Protein 4P0A (pdb70)

CATH classification: 1.20.58.2190

Sequence (350 aa):
EEEERAFLVAREELASALRRDSGQAFSLEQLRPLLASSLPLAARYLQLDAARLVRCNAHGEPRNYLNTLSTALNILEKYGRNLLSPQRPRYWRGVKFNNPVFRSTVDAVQGGRDVLRLYGYTEEQPDGLSFPEGQEEPDEHQVATVTLEVLLLRTELSLLLQNTHPRQQALEQLDLYGGEEEERAFLVAREELASALRRDSGQAFSLEQLRPLLASSLPLAARYLQLDAARLVRCNAPRNYLNTLSTALNILEKYGRNLLSPQRPRYWRGVKFNNPVFRSTVDAVQGGRDVLRLYGYTEEDGLSFPEGQEEPDEHQVATVTLEVLLLRTELSLLLQNTHPRQQALEDLYG

Secondary structure (DSSP, 8-state):
-HHHHHHHHHHHHHHHHHHH-TT----HHHHHHHHS--S-GGGT-SSS-HHHHHHTT--S-HHHHHHHHHHHHHHHHHHHHHHHSSSPPTTTTEEETT-HHHHHTGGGSTTHHHHHHHHT--EEETTEEE--TT--S--HHHHHHHHHHHHHHHHHHHHHHTT--TTHHHHTT-/----/-HHHHHHHHHHHHHHHHHHHH-TT----HHHHHHHHS--S-HHHH-SSS-HHHHHHTT--TTHHHHHHHHHHHHHHHHHHHH-SSPPTTTTEE-TT-HHHHHTGGGSTTHHHHHHHHT--B---EE--TT--S--HHHHHHHHHHHHHHHHHHHHHHHT--TTHHHH-/----

Foldseek 3Di:
DVLLVVLVVLLQVQLVVCLVPLPDDDDCVSCVSLQQDPDDPCSSQVLDPLCCQCVVQPDPDLLPSLVLSLQLLVVLLVLLSLLSPPDHDVVNFWDFCPDPSCVSRQVVTDCSQVLVVQFQQVDDDPRGTGHDPVDPGTPSSSSSSSSSSSVSSSVQSVCLSVVNRNCNVVVVVD/DPPD/DVVLLVLLVVLLVVQLVVCLVPVVDDDDCVSCVSLQLRPDDPCSSQPQDPLCCQQVVQDAPPSLVLSLQLLVVLLVLLSLLSDPDHDPPNFWDQCPDPSCVSHQVVTDCSVVLVVQQAQVDEPGTGHPPPDDGTDSSSSSSSSVSSVSSSVNSVCLVVVNGNPNVVVD/DPPD

B-factor: mean 87.59, std 21.69, range [46.99, 196.29]

Organism: Homo sapiens (NCBI:txid9606)

Structure (mmCIF, N/CA/C/O backbone):
data_4P0A
#
_entry.id   4P0A
#
_cell.length_a   48.040
_cell.length_b   48.040
_cell.length_c   266.622
_cell.angle_alpha   90.000
_cell.angle_beta   90.000
_cell.angle_gamma   120.000
#
_symmetry.space_group_name_H-M   'P 61'
#
loop_
_entity.id
_entity.type
_entity.pdbx_description
1 polymer 'E3 ubiquitin-protein ligase RNF31'
2 polymer 'Transitional endoplasmic reticulum ATPase'
3 water water
#
loop_
_atom_site.group_PDB
_atom_site.id
_atom_site.type_symbol
_atom_site.label_atom_id
_atom_site.label_alt_id
_atom_site.label_comp_id
_atom_site.label_asym_id
_atom_site.label_entity_id
_atom_site.label_seq_id
_atom_site.pdbx_PDB_ins_code
_atom_site.Cartn_x
_atom_site.Cartn_y
_atom_site.Cartn_z
_atom_site.occupancy
_atom_site.B_iso_or_equiv
_atom_site.auth_seq_id
_atom_site.auth_comp_id
_atom_site.auth_asym_id
_atom_site.auth_atom_id
_atom_site.pdbx_PDB_model_num
ATOM 1 N N . GLU A 1 9 ? 3.806 30.635 1.205 1.00 108.70 4 GLU A N 1
ATOM 2 C CA . GLU A 1 9 ? 3.542 30.319 -0.199 1.00 107.28 4 GLU A CA 1
ATOM 3 C C . GLU A 1 9 ? 4.837 30.264 -1.011 1.00 105.89 4 GLU A C 1
ATOM 4 O O . GLU A 1 9 ? 5.027 29.375 -1.862 1.00 102.70 4 GLU A O 1
ATOM 6 N N . GLU A 1 10 ? 5.736 31.200 -0.720 1.00 105.77 5 GLU A N 1
ATOM 7 C CA . GLU A 1 10 ? 7.030 31.264 -1.382 1.00 105.05 5 GLU A CA 1
ATOM 8 C C . GLU A 1 10 ? 7.951 30.143 -0.879 1.00 101.70 5 GLU A C 1
ATOM 9 O O . GLU A 1 10 ? 8.670 29.509 -1.664 1.00 97.36 5 GLU A O 1
ATOM 15 N N . GLU A 1 11 ? 7.912 29.892 0.429 1.00 101.52 6 GLU A N 1
ATOM 16 C CA . GLU A 1 11 ? 8.678 28.802 1.021 1.00 99.61 6 GLU A CA 1
ATOM 17 C C . GLU A 1 11 ? 8.154 27.459 0.528 1.00 89.60 6 GLU A C 1
ATOM 18 O O . GLU A 1 11 ? 8.919 26.526 0.259 1.00 83.00 6 GLU A O 1
ATOM 24 N N . GLU A 1 12 ? 6.837 27.380 0.407 1.00 89.23 7 GLU A N 1
ATOM 25 C CA . GLU A 1 12 ? 6.177 26.187 -0.105 1.00 87.69 7 GLU A CA 1
ATOM 26 C C . GLU A 1 12 ? 6.615 25.900 -1.538 1.00 78.99 7 GLU A C 1
ATOM 27 O O . GLU A 1 12 ? 6.822 24.752 -1.900 1.00 74.91 7 GLU A O 1
ATOM 33 N N . ARG A 1 13 ? 6.750 26.944 -2.348 1.00 77.39 8 ARG A N 1
ATOM 34 C CA . ARG A 1 13 ? 7.167 26.763 -3.736 1.00 78.50 8 ARG A CA 1
ATOM 35 C C . ARG A 1 13 ? 8.593 26.240 -3.817 1.00 77.14 8 ARG A C 1
ATOM 36 O O . ARG A 1 13 ? 8.860 25.266 -4.543 1.00 77.61 8 ARG A O 1
ATOM 44 N N . ALA A 1 14 ? 9.487 26.860 -3.043 1.00 74.15 9 ALA A N 1
ATOM 45 C CA . ALA A 1 14 ? 10.891 26.454 -2.987 1.00 73.03 9 ALA A CA 1
ATOM 46 C C . ALA A 1 14 ? 11.000 24.994 -2.585 1.00 73.46 9 ALA A C 1
ATOM 47 O O . ALA A 1 14 ? 11.845 24.244 -3.095 1.00 73.24 9 ALA A O 1
ATOM 49 N N . PHE A 1 15 ? 10.130 24.591 -1.666 1.00 70.66 10 PHE A N 1
ATOM 50 C CA . PHE A 1 15 ? 10.092 23.205 -1.244 1.00 67.40 10 PHE A CA 1
ATOM 51 C C . PHE A 1 15 ? 9.693 22.283 -2.399 1.00 62.85 10 PHE A C 1
ATOM 52 O O . PHE A 1 15 ? 10.358 21.261 -2.664 1.00 61.35 10 PHE A O 1
ATOM 60 N N . LEU A 1 16 ? 8.603 22.634 -3.075 1.00 59.73 11 LEU A N 1
ATOM 61 C CA . LEU A 1 16 ? 8.125 21.827 -4.182 1.00 63.05 11 LEU A CA 1
ATOM 62 C C . LEU A 1 16 ? 9.198 21.727 -5.270 1.00 59.60 11 LEU A C 1
ATOM 63 O O . LEU A 1 16 ? 9.399 20.643 -5.847 1.00 58.97 11 LEU A O 1
ATOM 68 N N . VAL A 1 17 ? 9.920 22.825 -5.519 1.00 57.09 12 VAL A N 1
ATOM 69 C CA . VAL A 1 17 ? 10.979 22.789 -6.532 1.00 64.70 12 VAL A CA 1
ATOM 70 C C . VAL A 1 17 ? 12.024 21.751 -6.106 1.00 66.33 12 VAL A C 1
ATOM 71 O O . VAL A 1 17 ? 12.380 20.87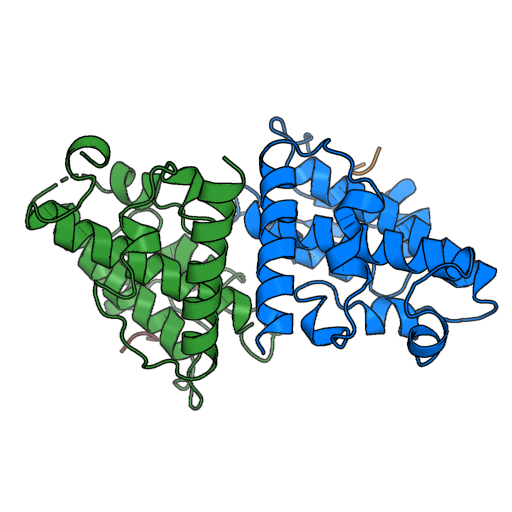3 -6.912 1.00 69.21 12 VAL A O 1
ATOM 75 N N . ALA A 1 18 ? 12.468 21.836 -4.849 1.00 61.13 13 ALA A N 1
ATOM 76 C CA . ALA A 1 18 ? 13.444 20.899 -4.292 1.00 61.88 13 ALA A CA 1
ATOM 77 C C . ALA A 1 18 ? 12.964 19.464 -4.384 1.00 62.23 13 ALA A C 1
ATOM 78 O O . ALA A 1 18 ? 13.711 18.569 -4.784 1.00 66.66 13 ALA A O 1
ATOM 80 N N . ARG A 1 19 ? 11.700 19.253 -4.047 1.00 59.42 14 ARG A N 1
ATOM 81 C CA . ARG A 1 19 ? 11.079 17.945 -4.182 1.00 59.60 14 ARG A CA 1
ATOM 82 C C . ARG A 1 19 ? 11.155 17.414 -5.628 1.00 60.87 14 ARG A C 1
ATOM 83 O O . ARG A 1 19 ? 11.441 16.215 -5.854 1.00 53.12 14 ARG A O 1
ATOM 91 N N . GLU A 1 20 ? 10.855 18.278 -6.602 1.00 64.50 15 GLU A N 1
ATOM 92 C CA . GLU A 1 20 ? 10.884 17.867 -8.016 1.00 66.08 15 GLU A CA 1
ATOM 93 C C . GLU A 1 20 ? 12.292 17.490 -8.494 1.00 62.86 15 GLU A C 1
ATOM 94 O O . GLU A 1 20 ? 12.472 16.520 -9.230 1.00 61.66 15 GLU A O 1
ATOM 100 N N . GLU A 1 21 ? 13.287 18.264 -8.085 1.00 64.55 16 GLU A N 1
ATOM 101 C CA . GLU A 1 21 ? 14.662 17.960 -8.473 1.00 69.25 16 GLU A CA 1
ATOM 102 C C . GLU A 1 21 ? 15.070 16.558 -8.018 1.00 68.82 16 GLU A C 1
ATOM 103 O O . GLU A 1 21 ? 15.723 15.809 -8.776 1.00 64.00 16 GLU A O 1
ATOM 109 N N . LEU A 1 22 ? 14.676 16.204 -6.787 1.00 69.75 17 LEU A N 1
ATOM 110 C CA . LEU A 1 22 ? 15.058 14.916 -6.222 1.00 67.92 17 LEU A CA 1
ATOM 111 C C . LEU A 1 22 ? 14.263 13.777 -6.869 1.00 64.66 17 LEU A C 1
ATOM 112 O O . LEU A 1 22 ? 14.823 12.718 -7.192 1.00 62.99 17 LEU A O 1
ATOM 117 N N . ALA A 1 23 ? 12.976 14.001 -7.097 1.00 63.39 18 ALA A N 1
ATOM 118 C CA . ALA A 1 23 ? 12.172 13.018 -7.813 1.00 65.48 18 ALA A CA 1
ATOM 119 C C . ALA A 1 23 ? 12.713 12.768 -9.249 1.00 69.39 18 ALA A C 1
ATOM 120 O O . ALA A 1 23 ? 12.756 11.618 -9.729 1.00 67.66 18 ALA A O 1
ATOM 122 N N . SER A 1 24 ? 13.145 13.828 -9.928 1.00 68.16 19 SER A N 1
ATOM 123 C CA . SER A 1 24 ? 13.679 13.666 -11.281 1.00 68.93 19 SER A CA 1
ATOM 124 C C . SER A 1 24 ? 14.952 12.865 -11.225 1.00 67.83 19 SER A C 1
ATOM 125 O O . SER A 1 24 ? 15.182 12.004 -12.093 1.00 65.92 19 SER A O 1
ATOM 128 N N . ALA A 1 25 ? 15.785 13.161 -10.223 1.00 66.61 20 ALA A N 1
ATOM 129 C CA . ALA A 1 25 ? 17.036 12.433 -10.036 1.00 66.68 20 ALA A CA 1
ATOM 130 C C . ALA A 1 25 ? 16.770 10.938 -9.836 1.00 68.58 20 ALA A C 1
ATOM 131 O O . ALA A 1 25 ? 17.526 10.113 -10.338 1.00 71.51 20 ALA A O 1
ATOM 133 N N . LEU A 1 26 ? 15.685 10.595 -9.134 1.00 67.97 21 LEU A N 1
ATOM 134 C CA . LEU A 1 26 ? 15.286 9.189 -8.971 1.00 68.32 21 LEU A CA 1
ATOM 135 C C . LEU A 1 26 ? 14.830 8.537 -10.292 1.00 65.27 21 LEU A C 1
ATOM 136 O O . LEU A 1 26 ? 15.035 7.329 -10.485 1.00 62.28 21 LEU A O 1
ATOM 141 N N . ARG A 1 27 ? 14.194 9.312 -11.173 1.00 64.25 22 ARG A N 1
ATOM 142 C CA . ARG A 1 27 ? 13.754 8.787 -12.481 1.00 67.67 22 ARG A CA 1
ATOM 143 C C . ARG A 1 27 ? 14.941 8.464 -13.399 1.00 72.83 22 ARG A C 1
ATOM 144 O O . ARG A 1 27 ? 14.865 7.545 -14.219 1.00 78.75 22 ARG A O 1
ATOM 152 N N . ARG A 1 28 ? 16.018 9.239 -13.290 1.00 72.98 23 ARG A N 1
ATOM 153 C CA . ARG A 1 28 ? 17.223 8.996 -14.098 1.00 81.45 23 ARG A CA 1
ATOM 154 C C . ARG A 1 28 ? 17.995 7.812 -13.558 1.00 78.83 23 ARG A C 1
ATOM 155 O O . ARG A 1 28 ? 18.435 6.945 -14.314 1.00 79.85 23 ARG A O 1
ATOM 163 N N . ASP A 1 29 ? 18.186 7.799 -12.247 1.00 72.52 24 ASP A N 1
ATOM 164 C CA . ASP A 1 29 ? 18.853 6.671 -11.605 1.00 72.85 24 ASP A CA 1
ATOM 165 C C . ASP A 1 29 ? 18.067 6.239 -10.359 1.00 74.76 24 ASP A C 1
ATOM 166 O O . ASP A 1 29 ? 18.061 6.935 -9.339 1.00 72.96 24 ASP A O 1
ATOM 171 N N . SER A 1 30 ? 17.398 5.090 -10.462 1.00 76.06 25 SER A N 1
ATOM 172 C CA . SER A 1 30 ? 16.531 4.585 -9.396 1.00 78.77 25 SER A CA 1
ATOM 173 C C . SER A 1 30 ? 17.355 4.028 -8.250 1.00 75.14 25 SER A C 1
ATOM 174 O O . SER A 1 30 ? 16.812 3.735 -7.179 1.00 76.58 25 SER A O 1
ATOM 177 N N . GLY A 1 31 ? 18.662 3.887 -8.489 1.00 70.89 26 GLY A N 1
ATOM 178 C CA . GLY A 1 31 ? 19.591 3.385 -7.488 1.00 72.19 26 GLY A CA 1
ATOM 179 C C . GLY A 1 31 ? 20.363 4.505 -6.788 1.00 75.17 26 GLY A C 1
ATOM 180 O O . GLY A 1 31 ? 21.172 4.258 -5.893 1.00 82.05 26 GLY A O 1
ATOM 181 N N . GLN A 1 32 ? 20.105 5.739 -7.209 1.00 71.39 27 GLN A N 1
ATOM 182 C CA . GLN A 1 32 ? 20.693 6.936 -6.618 1.00 73.85 27 GLN A CA 1
ATOM 183 C C . GLN A 1 32 ? 20.429 7.047 -5.086 1.00 86.31 27 GLN A C 1
ATOM 184 O O . GLN A 1 32 ? 19.291 6.927 -4.606 1.00 84.67 27 GLN A O 1
ATOM 190 N N . ALA A 1 33 ? 21.479 7.331 -4.328 1.00 86.74 28 ALA A N 1
ATOM 191 C CA . ALA A 1 33 ? 21.359 7.433 -2.880 1.00 85.62 28 ALA A CA 1
ATOM 192 C C . ALA A 1 33 ? 21.466 8.905 -2.525 1.00 87.78 28 ALA A C 1
ATOM 193 O O . ALA A 1 33 ? 22.227 9.643 -3.162 1.00 91.38 28 ALA A O 1
ATOM 195 N N . PHE A 1 34 ? 20.648 9.368 -1.585 1.00 83.83 29 PHE A N 1
ATOM 196 C CA . PHE A 1 34 ? 20.726 10.779 -1.222 1.00 82.10 29 PHE A CA 1
ATOM 197 C C . PHE A 1 34 ? 21.352 10.965 0.145 1.00 78.67 29 PHE A C 1
ATOM 198 O O . PHE A 1 34 ? 20.983 10.293 1.105 1.00 76.63 29 PHE A O 1
ATOM 206 N N . SER A 1 35 ? 22.286 11.906 0.221 1.00 78.72 30 SER A N 1
ATOM 207 C CA . SER A 1 35 ? 22.980 12.199 1.466 1.00 77.44 30 SER A CA 1
ATOM 208 C C . SER A 1 35 ? 22.129 13.128 2.299 1.00 75.46 30 SER A C 1
ATOM 209 O O . SER A 1 35 ? 21.241 13.807 1.753 1.00 73.15 30 SER A O 1
ATOM 212 N N . LEU A 1 36 ? 22.454 13.241 3.591 1.00 68.08 31 LEU A N 1
ATOM 213 C CA . LEU A 1 36 ? 21.671 14.112 4.444 1.00 71.68 31 LEU A CA 1
ATOM 214 C C . LEU A 1 36 ? 21.885 15.531 3.974 1.00 75.22 31 LEU A C 1
ATOM 215 O O . LEU A 1 36 ? 20.945 16.337 3.989 1.00 77.40 31 LEU A O 1
ATOM 220 N N . GLU A 1 37 ? 23.075 15.787 3.434 1.00 78.67 32 GLU A N 1
ATOM 221 C CA . GLU A 1 37 ? 23.394 17.097 2.886 1.00 88.67 32 GLU A CA 1
ATOM 222 C C . GLU A 1 37 ? 22.477 17.413 1.691 1.00 88.37 32 GLU A C 1
ATOM 223 O O . GLU A 1 37 ? 22.040 18.553 1.523 1.00 92.76 32 GLU A O 1
ATOM 229 N N . GLN A 1 38 ? 22.155 16.403 0.889 1.00 83.52 33 GLN A N 1
ATOM 230 C CA . GLN A 1 38 ? 21.230 16.579 -0.229 1.00 85.98 33 GLN A CA 1
ATOM 231 C C . GLN A 1 38 ? 19.794 16.855 0.224 1.00 83.64 33 GLN A C 1
ATOM 232 O O . GLN A 1 38 ? 19.078 17.667 -0.357 1.00 85.79 33 GLN A O 1
ATOM 238 N N . LEU A 1 39 ? 19.374 16.152 1.263 1.00 78.08 34 LEU A N 1
ATOM 239 C CA . LEU A 1 39 ? 18.003 16.224 1.716 1.00 72.47 34 LEU A CA 1
ATOM 240 C C . LEU A 1 39 ? 17.768 17.439 2.640 1.00 73.92 34 LEU A C 1
ATOM 241 O O . LEU A 1 39 ? 16.627 17.713 3.001 1.00 66.05 34 LEU A O 1
ATOM 246 N N . ARG A 1 40 ? 18.837 18.152 3.018 1.00 80.49 35 ARG A N 1
ATOM 247 C CA . ARG A 1 40 ? 18.734 19.270 3.977 1.00 87.64 35 ARG A CA 1
ATOM 248 C C . ARG A 1 40 ? 17.576 20.274 3.753 1.00 92.08 35 ARG A C 1
ATOM 249 O O . ARG A 1 40 ? 16.796 20.522 4.695 1.00 91.95 35 ARG A O 1
ATOM 251 N N . PRO A 1 41 ? 17.424 20.813 2.515 1.00 93.58 36 PRO A N 1
ATOM 252 C CA . PRO A 1 41 ? 16.345 21.790 2.280 1.00 94.37 36 PRO A CA 1
ATOM 253 C C . PRO A 1 41 ? 14.947 21.196 2.449 1.00 90.80 36 PRO A C 1
ATOM 254 O O . PRO A 1 41 ? 14.007 21.913 2.781 1.00 94.07 36 PRO A O 1
ATOM 258 N N . LEU A 1 42 ? 14.813 19.895 2.227 1.00 86.36 37 LEU A N 1
ATOM 259 C CA . LEU A 1 42 ? 13.544 19.228 2.484 1.00 84.00 37 LEU A CA 1
ATOM 260 C C . LEU A 1 42 ? 13.359 18.922 3.994 1.00 85.09 37 LEU A C 1
ATOM 261 O O . LEU A 1 42 ? 12.233 18.797 4.471 1.00 87.91 37 LEU A O 1
ATOM 266 N N . LEU A 1 43 ? 14.457 18.810 4.742 1.00 84.23 38 LEU A N 1
ATOM 267 C CA . LEU A 1 43 ? 14.395 18.491 6.170 1.00 84.76 38 LEU A CA 1
ATOM 268 C C . LEU A 1 43 ? 14.237 19.762 7.012 1.00 88.83 38 LEU A C 1
ATOM 269 O O . LEU A 1 43 ? 13.471 19.776 7.979 1.00 85.78 38 LEU A O 1
ATOM 274 N N . ALA A 1 44 ? 14.913 20.841 6.610 1.00 93.93 39 ALA A N 1
ATOM 275 C CA . ALA A 1 44 ? 14.983 22.040 7.449 1.00 97.13 39 ALA A CA 1
ATOM 276 C C . ALA A 1 44 ? 13.734 22.900 7.381 1.00 97.61 39 ALA A C 1
ATOM 277 O O . ALA A 1 44 ? 13.590 23.857 8.148 1.00 101.19 39 ALA A O 1
ATOM 279 N N . SER A 1 45 ? 12.821 22.553 6.482 1.00 95.00 40 SER A N 1
ATOM 280 C CA . SER A 1 45 ? 11.631 23.367 6.311 1.00 94.47 40 SER A CA 1
ATOM 281 C C . SER A 1 45 ? 10.712 23.337 7.542 1.00 96.96 40 SER A C 1
ATOM 282 O O . SER A 1 45 ? 10.567 22.309 8.217 1.00 95.23 40 SER A O 1
ATOM 285 N N . SER A 1 46 ? 10.064 24.472 7.790 1.00 99.36 41 SER A N 1
ATOM 286 C CA . SER A 1 46 ? 9.133 24.626 8.900 1.00 101.16 41 SER A CA 1
ATOM 287 C C . SER A 1 46 ? 7.692 24.535 8.406 1.00 98.85 41 SER A C 1
ATOM 288 O O . SER A 1 46 ? 6.754 24.851 9.133 1.00 101.98 41 SER A O 1
ATOM 291 N N . LEU A 1 47 ? 7.521 24.143 7.151 1.00 94.39 42 LEU A N 1
ATOM 292 C CA . LEU A 1 47 ? 6.193 23.931 6.594 1.00 89.87 42 LEU A CA 1
ATOM 293 C C . LEU A 1 47 ? 5.501 22.790 7.347 1.00 86.61 42 LEU A C 1
ATOM 294 O O . LEU A 1 47 ? 6.170 21.930 7.907 1.00 85.65 42 LEU A O 1
ATOM 299 N N . PRO A 1 48 ? 4.158 22.795 7.393 1.00 86.91 43 PRO A N 1
ATOM 300 C CA . PRO A 1 48 ? 3.426 21.687 8.025 1.00 85.90 43 PRO A CA 1
ATOM 301 C C . PRO A 1 48 ? 3.573 20.409 7.199 1.00 85.35 43 PRO A C 1
ATOM 302 O O . PRO A 1 48 ? 3.961 20.494 6.034 1.00 85.41 43 PRO A O 1
ATOM 306 N N . LEU A 1 49 ? 3.205 19.264 7.764 1.00 83.92 44 LEU A N 1
ATOM 307 C CA . LEU A 1 49 ? 3.373 17.983 7.082 1.00 84.68 44 LEU A CA 1
ATOM 308 C C . LEU A 1 49 ? 2.518 17.875 5.805 1.00 85.17 44 LEU A C 1
ATOM 309 O O . LEU A 1 49 ? 2.966 17.339 4.780 1.00 82.22 44 LEU A O 1
ATOM 314 N N . ALA A 1 50 ? 1.309 18.430 5.861 1.00 87.43 45 ALA A N 1
ATOM 315 C CA . ALA A 1 50 ? 0.369 18.335 4.750 1.00 89.52 45 ALA A CA 1
ATOM 316 C C . ALA A 1 50 ? 0.903 19.032 3.515 1.00 87.17 45 ALA A C 1
ATOM 317 O O . ALA A 1 50 ? 0.603 18.620 2.385 1.00 89.99 45 ALA A O 1
ATOM 319 N N . ALA A 1 51 ? 1.730 20.055 3.734 1.00 82.85 46 ALA A N 1
ATOM 320 C CA . ALA A 1 51 ? 2.288 20.838 2.634 1.00 78.31 46 ALA A CA 1
ATOM 321 C C . ALA A 1 51 ? 3.629 20.273 2.195 1.00 75.42 46 ALA A C 1
ATOM 322 O O . ALA A 1 51 ? 4.195 20.724 1.202 1.00 74.52 46 ALA A O 1
ATOM 324 N N . ARG A 1 52 ? 4.145 19.296 2.942 1.00 72.41 47 ARG A N 1
ATOM 325 C CA . ARG A 1 52 ? 5.437 18.706 2.589 1.00 71.41 47 ARG A CA 1
ATOM 326 C C . ARG A 1 52 ? 5.290 17.278 2.048 1.00 67.40 47 ARG A C 1
ATOM 327 O O . ARG A 1 52 ? 6.060 16.840 1.190 1.00 67.14 47 ARG A O 1
ATOM 335 N N . TYR A 1 53 ? 4.272 16.569 2.526 1.00 63.77 48 TYR A N 1
ATOM 336 C CA . TYR A 1 53 ? 3.999 15.221 2.042 1.00 66.47 48 TYR A CA 1
ATOM 337 C C . TYR A 1 53 ? 2.685 15.259 1.254 1.00 66.28 48 TYR A C 1
ATOM 338 O O . TYR A 1 53 ? 1.594 15.370 1.847 1.00 66.82 48 TYR A O 1
ATOM 347 N N . LEU A 1 54 ? 2.804 15.243 -0.077 1.00 63.38 49 LEU A N 1
ATOM 348 C CA . LEU A 1 54 ? 1.637 15.405 -0.955 1.00 66.95 49 LEU A CA 1
ATOM 349 C C . LEU A 1 54 ? 0.958 14.081 -1.279 1.00 67.65 49 LEU A C 1
ATOM 350 O O . LEU A 1 54 ? -0.261 14.047 -1.523 1.00 69.95 49 LEU A O 1
ATOM 355 N N . GLN A 1 55 ? 1.736 12.997 -1.272 1.00 65.04 50 GLN A N 1
ATOM 356 C CA . GLN A 1 55 ? 1.162 11.680 -1.556 1.00 65.84 50 GLN A CA 1
ATOM 357 C C . GLN A 1 55 ? 1.081 10.844 -0.277 1.00 63.49 50 GLN A C 1
ATOM 358 O O . GLN A 1 55 ? -0.005 10.346 0.075 1.00 58.29 50 GLN A O 1
ATOM 364 N N . LEU A 1 56 ? 2.218 10.716 0.422 1.00 62.64 51 LEU A N 1
ATOM 365 C CA . LEU A 1 56 ? 2.273 9.979 1.694 1.00 65.84 51 LEU A CA 1
ATOM 366 C C . LEU A 1 56 ? 1.411 10.635 2.764 1.00 65.27 51 LEU A C 1
ATOM 367 O O . LEU A 1 56 ? 1.501 11.839 2.986 1.00 63.68 51 LEU A O 1
ATOM 372 N N . ASP A 1 57 ? 0.607 9.840 3.450 1.00 67.96 52 ASP A N 1
ATOM 373 C CA . ASP A 1 57 ? -0.100 10.326 4.617 1.00 74.27 52 ASP A CA 1
ATOM 374 C C . ASP A 1 57 ? 0.823 10.163 5.849 1.00 75.20 52 ASP A C 1
ATOM 375 O O . ASP A 1 57 ? 0.639 9.276 6.698 1.00 76.93 52 ASP A O 1
ATOM 380 N N . ALA A 1 58 ? 1.802 11.056 5.951 1.00 73.03 53 ALA A N 1
ATOM 381 C CA . ALA A 1 58 ? 2.879 10.904 6.928 1.00 69.61 53 ALA A CA 1
ATOM 382 C C . ALA A 1 58 ? 2.381 10.961 8.375 1.00 67.88 53 ALA A C 1
ATOM 383 O O . ALA A 1 58 ? 2.771 10.135 9.208 1.00 66.21 53 ALA A O 1
ATOM 385 N N . ALA A 1 59 ? 1.523 11.930 8.679 1.00 70.04 54 ALA A N 1
ATOM 386 C CA . ALA A 1 59 ? 1.006 12.087 10.050 1.00 69.47 54 ALA A CA 1
ATOM 387 C C . ALA A 1 59 ? 0.231 10.857 10.500 1.00 74.04 54 ALA A C 1
ATOM 388 O O . ALA A 1 59 ? 0.446 10.354 11.601 1.00 77.48 54 ALA A O 1
ATOM 390 N N . ARG A 1 60 ? -0.657 10.353 9.649 1.00 74.37 55 ARG A N 1
ATOM 391 C CA . ARG A 1 60 ? -1.369 9.134 10.002 1.00 75.02 55 ARG A CA 1
ATOM 392 C C . ARG A 1 60 ? -0.402 7.955 10.116 1.00 73.38 55 ARG A C 1
ATOM 393 O O . ARG A 1 60 ? -0.586 7.087 10.981 1.00 73.38 55 ARG A O 1
ATOM 401 N N . LEU A 1 61 ? 0.626 7.910 9.260 1.00 71.17 56 LEU A N 1
ATOM 402 C CA . LEU A 1 61 ? 1.596 6.814 9.334 1.00 69.58 56 LEU A CA 1
ATOM 403 C C . LEU A 1 61 ? 2.303 6.797 10.687 1.00 71.25 56 LEU A C 1
ATOM 404 O O . LEU A 1 61 ? 2.541 5.725 11.268 1.00 71.68 56 LEU A O 1
ATOM 409 N N . VAL A 1 62 ? 2.659 7.989 11.166 1.00 69.40 57 VAL A N 1
ATOM 410 C CA . VAL A 1 62 ? 3.341 8.131 12.435 1.00 69.46 57 VAL A CA 1
ATOM 411 C C . VAL A 1 62 ? 2.326 7.994 13.570 1.00 68.41 57 VAL A C 1
ATOM 412 O O . VAL A 1 62 ? 2.390 7.048 14.347 1.00 64.62 57 VAL A O 1
ATOM 416 N N . ARG A 1 63 ? 1.343 8.883 13.604 1.00 67.93 58 ARG A N 1
ATOM 417 C CA . ARG A 1 63 ? 0.422 8.926 14.726 1.00 73.30 58 ARG A CA 1
ATOM 418 C C . ARG A 1 63 ? -0.332 7.591 14.930 1.00 75.14 58 ARG A C 1
ATOM 419 O O . ARG A 1 63 ? -0.476 7.143 16.082 1.00 78.08 58 ARG A O 1
ATOM 421 N N . CYS A 1 64 ? -0.741 6.904 13.856 1.00 66.86 59 CYS A N 1
ATOM 422 C CA . CYS A 1 64 ? -1.555 5.688 14.053 1.00 63.57 59 CYS A CA 1
ATOM 423 C C . CYS A 1 64 ? -0.702 4.497 14.415 1.00 66.52 59 CYS A C 1
ATOM 424 O O . CYS A 1 64 ? -1.228 3.412 14.687 1.00 72.29 59 CYS A O 1
ATOM 427 N N . ASN A 1 65 ? 0.616 4.686 14.393 1.00 63.93 60 ASN A N 1
ATOM 428 C CA . ASN A 1 65 ? 1.527 3.611 14.793 1.00 65.93 60 ASN A CA 1
ATOM 429 C C . ASN A 1 65 ? 2.384 3.949 15.992 1.00 66.94 60 ASN A C 1
ATOM 430 O O . ASN A 1 65 ? 3.317 3.217 16.298 1.00 67.07 60 ASN A O 1
ATOM 435 N N . ALA A 1 66 ? 2.052 5.045 16.668 1.00 69.43 61 ALA A N 1
ATOM 436 C CA . ALA A 1 66 ? 2.796 5.462 17.844 1.00 76.50 61 ALA A CA 1
ATOM 437 C C . ALA A 1 66 ? 2.194 4.748 19.036 1.00 80.78 61 ALA A C 1
ATOM 438 O O . ALA A 1 66 ? 1.388 5.320 19.780 1.00 88.20 61 ALA A O 1
ATOM 440 N N . HIS A 1 67 ? 2.538 3.476 19.187 1.00 80.62 62 HIS A N 1
ATOM 441 C CA . HIS A 1 67 ? 2.033 2.681 20.308 1.00 85.80 62 HIS A CA 1
ATOM 442 C C . HIS A 1 67 ? 3.215 2.075 21.075 1.00 84.71 62 HIS A C 1
ATOM 443 O O . HIS A 1 67 ? 3.913 1.193 20.558 1.00 82.80 62 HIS A O 1
ATOM 445 N N . GLY A 1 68 ? 3.442 2.558 22.301 1.00 83.27 63 GLY A N 1
ATOM 446 C CA . GLY A 1 68 ? 4.608 2.162 23.092 1.00 77.94 63 GLY A CA 1
ATOM 447 C C . GLY A 1 68 ? 5.738 3.200 23.096 1.00 75.13 63 GLY A C 1
ATOM 448 O O . GLY A 1 68 ? 5.489 4.409 22.980 1.00 75.57 63 GLY A O 1
ATOM 449 N N . GLU A 1 69 ? 6.984 2.739 23.216 1.00 74.44 64 GLU A N 1
ATOM 450 C CA . GLU A 1 69 ? 8.142 3.648 23.254 1.00 74.90 64 GLU A CA 1
ATOM 451 C C . GLU A 1 69 ? 8.586 4.025 21.846 1.00 73.39 64 GLU A C 1
ATOM 452 O O . GLU A 1 69 ? 8.756 3.144 20.999 1.00 72.64 64 GLU A O 1
ATOM 458 N N . PRO A 1 70 ? 8.791 5.336 21.608 1.00 70.55 65 PRO A N 1
ATOM 459 C CA . PRO A 1 70 ? 9.204 5.853 20.297 1.00 68.98 65 PRO A CA 1
ATOM 460 C C . PRO A 1 70 ? 10.386 5.068 19.772 1.00 72.34 65 PRO A C 1
ATOM 461 O O . PRO A 1 70 ? 10.438 4.725 18.576 1.00 73.42 65 PRO A O 1
ATOM 465 N N . ARG A 1 71 ? 11.338 4.792 20.657 1.00 71.05 66 ARG A N 1
ATOM 466 C CA . ARG A 1 71 ? 12.513 4.024 20.276 1.00 73.54 66 ARG A CA 1
ATOM 467 C C . ARG A 1 71 ? 12.119 2.663 19.696 1.00 76.23 66 ARG A C 1
ATOM 468 O O . ARG A 1 71 ? 12.938 2.006 19.056 1.00 79.87 66 ARG A O 1
ATOM 470 N N . ASN A 1 72 ? 10.863 2.257 19.862 1.00 75.60 67 ASN A N 1
ATOM 471 C CA . ASN A 1 72 ? 10.440 1.017 19.222 1.00 77.54 67 ASN A CA 1
ATOM 472 C C . ASN A 1 72 ? 9.538 1.293 18.035 1.00 75.44 67 ASN A C 1
ATOM 473 O O . ASN A 1 72 ? 9.784 0.790 16.935 1.00 76.81 67 ASN A O 1
ATOM 478 N N . TYR A 1 73 ? 8.550 2.158 18.208 1.00 70.62 68 TYR A N 1
ATOM 479 C CA . TYR A 1 73 ? 7.627 2.327 17.108 1.00 71.56 68 TYR A CA 1
ATOM 480 C C . TYR A 1 73 ? 8.282 3.105 15.954 1.00 68.59 68 TYR A C 1
ATOM 481 O O . TYR A 1 73 ? 7.974 2.842 14.801 1.00 61.97 68 TYR A O 1
ATOM 490 N N . LEU A 1 74 ? 9.206 4.025 16.255 1.00 70.72 69 LEU A N 1
ATOM 491 C CA . LEU A 1 74 ? 9.914 4.740 15.182 1.00 72.52 69 LEU A CA 1
ATOM 492 C C . LEU A 1 74 ? 10.818 3.778 14.421 1.00 75.65 69 LEU A C 1
ATOM 493 O O . LEU A 1 74 ? 11.090 3.969 13.222 1.00 71.64 69 LEU A O 1
ATOM 498 N N . ASN A 1 75 ? 11.273 2.734 15.107 1.00 77.88 70 ASN A N 1
ATOM 499 C CA . ASN A 1 75 ? 12.156 1.788 14.456 1.00 80.56 70 ASN A CA 1
ATOM 500 C C . ASN A 1 75 ? 11.352 0.861 13.551 1.00 77.00 70 ASN A C 1
ATOM 501 O O . ASN A 1 75 ? 11.764 0.558 12.427 1.00 79.11 70 ASN A O 1
ATOM 506 N N . THR A 1 76 ? 10.178 0.469 14.029 1.00 72.18 71 THR A N 1
ATOM 507 C CA . THR A 1 76 ? 9.265 -0.367 13.272 1.00 71.67 71 THR A CA 1
ATOM 508 C C . THR A 1 76 ? 8.818 0.344 12.002 1.00 69.39 71 THR A C 1
ATOM 509 O O . THR A 1 76 ? 8.746 -0.263 10.938 1.00 72.85 71 THR A O 1
ATOM 513 N N . LEU A 1 77 ? 8.509 1.633 12.147 1.00 62.60 72 LEU A N 1
ATOM 514 C CA . LEU A 1 77 ? 8.109 2.500 11.057 1.00 65.55 72 LEU A CA 1
ATOM 515 C C . LEU A 1 77 ? 9.245 2.601 10.045 1.00 64.21 72 LEU A C 1
ATOM 516 O O . LEU A 1 77 ? 9.006 2.538 8.840 1.00 58.99 72 LEU A O 1
ATOM 521 N N . SER A 1 78 ? 10.477 2.753 10.525 1.00 65.33 73 SER A N 1
ATOM 522 C CA . SER A 1 78 ? 11.606 2.880 9.612 1.00 66.60 73 SER A CA 1
ATOM 523 C C . SER A 1 78 ? 11.734 1.636 8.765 1.00 68.77 73 SER A C 1
ATOM 524 O O . SER A 1 78 ? 11.983 1.699 7.550 1.00 68.13 73 SER A O 1
ATOM 527 N N . THR A 1 79 ? 11.524 0.501 9.410 1.00 69.94 74 THR A N 1
ATOM 528 C CA . THR A 1 79 ? 11.670 -0.778 8.743 1.00 69.68 74 THR A CA 1
ATOM 529 C C . THR A 1 79 ? 10.636 -0.948 7.640 1.00 67.87 74 THR A C 1
ATOM 530 O O . THR A 1 79 ? 10.956 -1.419 6.534 1.00 65.57 74 THR A O 1
ATOM 534 N N . ALA A 1 80 ? 9.405 -0.533 7.930 1.00 64.13 75 ALA A N 1
ATOM 535 C CA . ALA A 1 80 ? 8.372 -0.581 6.900 1.00 66.89 75 ALA A CA 1
ATOM 536 C C . ALA A 1 80 ? 8.732 0.385 5.753 1.00 64.59 75 ALA A C 1
ATOM 537 O O . ALA A 1 80 ? 8.570 0.070 4.547 1.00 60.95 75 ALA A O 1
ATOM 539 N N . LEU A 1 81 ? 9.284 1.537 6.130 1.00 64.45 76 LEU A N 1
ATOM 540 C CA . LEU A 1 81 ? 9.589 2.600 5.165 1.00 65.02 76 LEU A CA 1
ATOM 541 C C . LEU A 1 81 ? 10.725 2.200 4.231 1.00 64.21 76 LEU A C 1
ATOM 542 O O . LEU A 1 81 ? 10.687 2.490 3.028 1.00 60.45 76 LEU A O 1
ATOM 547 N N . ASN A 1 82 ? 11.739 1.539 4.784 1.00 66.49 77 ASN A N 1
ATOM 548 C CA . ASN A 1 82 ? 12.864 1.084 3.971 1.00 69.98 77 ASN A CA 1
ATOM 549 C C . ASN A 1 82 ? 12.465 0.074 2.884 1.00 69.69 77 ASN A C 1
ATOM 550 O O . ASN A 1 82 ? 12.982 0.120 1.741 1.00 71.02 77 ASN A O 1
ATOM 555 N N . ILE A 1 83 ? 11.527 -0.810 3.223 1.00 66.11 78 ILE A N 1
ATOM 556 C CA . ILE A 1 83 ? 11.036 -1.796 2.270 1.00 64.40 78 ILE A CA 1
ATOM 557 C C . ILE A 1 83 ? 10.118 -1.104 1.252 1.00 62.48 78 ILE A C 1
ATOM 558 O O . ILE A 1 83 ? 10.254 -1.325 0.063 1.00 66.90 78 ILE A O 1
ATOM 563 N N . LEU A 1 84 ? 9.252 -0.204 1.717 1.00 59.69 79 LEU A N 1
ATOM 564 C CA . LEU A 1 84 ? 8.403 0.579 0.818 1.00 58.89 79 LEU A CA 1
ATOM 565 C C . LEU A 1 84 ? 9.251 1.357 -0.166 1.00 63.90 79 LEU A C 1
ATOM 566 O O . LEU A 1 84 ? 8.874 1.475 -1.354 1.00 63.98 79 LEU A O 1
ATOM 571 N N . GLU A 1 85 ? 10.402 1.861 0.299 1.00 63.43 80 GLU A N 1
ATOM 572 C CA . GLU A 1 85 ? 11.327 2.552 -0.611 1.00 62.42 80 GLU A CA 1
ATOM 573 C C . GLU A 1 85 ? 11.815 1.601 -1.719 1.00 60.87 80 GLU A C 1
ATOM 574 O O . GLU A 1 85 ? 11.848 1.968 -2.905 1.00 56.13 80 GLU A O 1
ATOM 580 N N . LYS A 1 86 ? 12.175 0.380 -1.341 1.00 60.79 81 LYS A N 1
ATOM 581 C CA . LYS A 1 86 ? 12.644 -0.590 -2.331 1.00 64.24 81 LYS A CA 1
ATOM 582 C C . LYS A 1 86 ? 11.548 -0.934 -3.357 1.00 68.79 81 LYS A C 1
ATOM 583 O O . LYS A 1 86 ? 11.845 -1.165 -4.541 1.00 68.59 81 LYS A O 1
ATOM 589 N N . TYR A 1 87 ? 10.289 -0.994 -2.913 1.00 68.09 82 TYR A N 1
ATOM 590 C CA . TYR A 1 87 ? 9.214 -1.266 -3.860 1.00 66.23 82 TYR A CA 1
ATOM 591 C C . TYR A 1 87 ? 9.109 -0.147 -4.915 1.00 61.49 82 TYR A C 1
ATOM 592 O O . TYR A 1 87 ? 8.938 -0.422 -6.109 1.00 57.18 82 TYR A O 1
ATOM 601 N N . GLY A 1 88 ? 9.257 1.098 -4.464 1.00 59.20 83 GLY A N 1
ATOM 602 C CA . GLY A 1 88 ? 9.193 2.249 -5.344 1.00 61.85 83 GLY A CA 1
ATOM 603 C C . GLY A 1 88 ? 10.346 2.262 -6.327 1.00 64.01 83 GLY A C 1
ATOM 604 O O . GLY A 1 88 ? 10.128 2.401 -7.551 1.00 61.84 83 GLY A O 1
ATOM 605 N N . ARG A 1 89 ? 11.568 2.109 -5.807 1.00 64.90 84 ARG A N 1
ATOM 606 C CA . ARG A 1 89 ? 12.755 2.124 -6.667 1.00 69.61 84 ARG A CA 1
ATOM 607 C C . ARG A 1 89 ? 12.720 1.037 -7.738 1.00 71.96 84 ARG A C 1
ATOM 608 O O . ARG A 1 89 ? 13.106 1.288 -8.904 1.00 71.45 84 ARG A O 1
ATOM 616 N N . ASN A 1 90 ? 12.237 -0.151 -7.351 1.00 69.89 85 ASN A N 1
ATOM 617 C CA . ASN A 1 90 ? 12.126 -1.278 -8.287 1.00 68.34 85 ASN A CA 1
ATOM 618 C C . ASN A 1 90 ? 11.217 -0.919 -9.492 1.00 65.69 85 ASN A C 1
ATOM 619 O O . ASN A 1 90 ? 11.483 -1.334 -10.615 1.00 65.80 85 ASN A O 1
ATOM 624 N N . LEU A 1 91 ? 10.180 -0.109 -9.249 1.00 62.43 86 LEU A N 1
ATOM 625 C CA . LEU A 1 91 ? 9.251 0.303 -10.298 1.00 63.61 86 LEU A CA 1
ATOM 626 C C . LEU A 1 91 ? 9.913 1.310 -11.222 1.00 64.55 86 LEU A C 1
ATOM 627 O O . LEU A 1 91 ? 9.444 1.492 -12.362 1.00 65.46 86 LEU A O 1
ATOM 632 N N . LEU A 1 92 ? 11.009 1.932 -10.755 1.00 60.83 87 LEU A N 1
ATOM 633 C CA . LEU A 1 92 ? 11.737 2.914 -11.571 1.00 60.56 87 LEU A CA 1
ATOM 634 C C . LEU A 1 92 ? 12.906 2.282 -12.302 1.00 62.53 87 LEU A C 1
ATOM 635 O O . LEU A 1 92 ? 13.522 2.922 -13.149 1.00 63.79 87 LEU A O 1
ATOM 640 N N . SER A 1 93 ? 13.211 1.033 -11.979 1.00 64.19 88 SER A N 1
ATOM 641 C CA . SER A 1 93 ? 14.356 0.381 -12.589 1.00 72.90 88 SER A CA 1
ATOM 642 C C . SER A 1 93 ? 14.196 0.348 -14.093 1.00 72.34 88 SER A C 1
ATOM 643 O O . SER A 1 93 ? 13.101 0.060 -14.609 1.00 68.95 88 SER A O 1
ATOM 646 N N . PRO A 1 94 ? 15.283 0.663 -14.810 1.00 75.95 89 PRO A N 1
ATOM 647 C CA . PRO A 1 94 ? 15.236 0.616 -16.279 1.00 75.93 89 PRO A CA 1
ATOM 648 C C . PRO A 1 94 ? 14.758 -0.777 -16.720 1.00 76.12 89 PRO A C 1
ATOM 649 O O . PRO A 1 94 ? 13.986 -0.892 -17.659 1.00 77.41 89 PRO A O 1
ATOM 653 N N . GLN A 1 95 ? 15.157 -1.810 -15.987 1.00 77.28 90 GLN A N 1
ATOM 654 C CA . GLN A 1 95 ? 14.561 -3.134 -16.123 1.00 84.04 90 GLN A CA 1
ATOM 655 C C . GLN A 1 95 ? 13.695 -3.425 -14.877 1.00 82.68 90 GLN A C 1
ATOM 656 O O . GLN A 1 95 ? 14.230 -3.570 -13.763 1.00 80.04 90 GLN A O 1
ATOM 662 N N . ARG A 1 96 ? 12.364 -3.409 -15.034 1.00 81.43 91 ARG A N 1
ATOM 663 C CA . ARG A 1 96 ? 11.457 -3.733 -13.908 1.00 78.25 91 ARG A CA 1
ATOM 664 C C . ARG A 1 96 ? 11.556 -5.218 -13.553 1.00 77.47 91 ARG A C 1
ATOM 665 O O . ARG A 1 96 ? 11.792 -6.045 -14.437 1.00 78.61 91 ARG A O 1
ATOM 673 N N . PRO A 1 97 ? 11.364 -5.560 -12.259 1.00 77.46 92 PRO A N 1
ATOM 674 C CA . PRO A 1 97 ? 11.347 -6.969 -11.839 1.00 78.08 92 PRO A CA 1
ATOM 675 C C . PRO A 1 97 ? 10.207 -7.738 -12.523 1.00 77.14 92 PRO A C 1
ATOM 676 O O . PRO A 1 97 ? 9.148 -7.143 -12.789 1.00 74.17 92 PRO A O 1
ATOM 680 N N . ARG A 1 98 ? 10.426 -9.007 -12.858 1.00 81.91 93 ARG A N 1
ATOM 681 C CA . ARG A 1 98 ? 9.309 -9.834 -13.250 1.00 92.34 93 ARG A CA 1
ATOM 682 C C . ARG A 1 98 ? 8.367 -9.818 -12.046 1.00 97.26 93 ARG A C 1
ATOM 683 O O . ARG A 1 98 ? 8.826 -9.747 -10.891 1.00 99.42 93 ARG A O 1
ATOM 691 N N . TYR A 1 99 ? 7.063 -9.854 -12.307 1.00 98.52 94 TYR A N 1
ATOM 692 C CA . TYR A 1 99 ? 6.043 -9.863 -11.248 1.00 95.45 94 TYR A CA 1
ATOM 693 C C . TYR A 1 99 ? 6.011 -8.582 -10.446 1.00 85.12 94 TYR A C 1
ATOM 694 O O . TYR A 1 99 ? 5.667 -8.612 -9.269 1.00 86.72 94 TYR A O 1
ATOM 703 N N . TRP A 1 100 ? 6.326 -7.458 -11.080 1.00 76.49 95 TRP A N 1
ATOM 704 C CA . TRP A 1 100 ? 6.244 -6.166 -10.393 1.00 71.34 95 TRP A CA 1
ATOM 705 C C . TRP A 1 100 ? 4.779 -5.795 -10.258 1.00 68.64 95 TRP A C 1
ATOM 706 O O . TRP A 1 100 ? 4.397 -4.961 -9.425 1.00 65.81 95 TRP A O 1
ATOM 717 N N . ARG A 1 101 ? 3.955 -6.425 -11.092 1.00 70.80 96 ARG A N 1
ATOM 718 C CA . ARG A 1 101 ? 2.548 -6.062 -11.183 1.00 72.06 96 ARG A CA 1
ATOM 719 C C . ARG A 1 101 ? 1.734 -6.382 -9.919 1.00 71.83 96 ARG A C 1
ATOM 720 O O . ARG A 1 101 ? 0.657 -5.802 -9.743 1.00 71.14 96 ARG A O 1
ATOM 728 N N . GLY A 1 102 ? 2.267 -7.228 -9.023 1.00 72.42 97 GLY A N 1
ATOM 729 C CA . GLY A 1 102 ? 1.548 -7.617 -7.809 1.00 72.98 97 GLY A CA 1
ATOM 730 C C . GLY A 1 102 ? 2.395 -7.880 -6.560 1.00 73.63 97 GLY A C 1
ATOM 731 O O . GLY A 1 102 ? 3.526 -8.368 -6.622 1.00 77.83 97 GLY A O 1
ATOM 732 N N . VAL A 1 103 ? 1.831 -7.578 -5.401 1.00 72.62 98 VAL A N 1
ATOM 733 C CA . VAL A 1 103 ? 2.490 -7.887 -4.138 1.00 75.63 98 VAL A CA 1
ATOM 734 C C . VAL A 1 103 ? 1.538 -8.716 -3.292 1.00 76.94 98 VAL A C 1
ATOM 735 O O . VAL A 1 103 ? 0.367 -8.343 -3.108 1.00 73.06 98 VAL A O 1
ATOM 739 N N . LYS A 1 104 ? 2.042 -9.832 -2.772 1.00 81.88 99 LYS A N 1
ATOM 740 C CA . LYS A 1 104 ? 1.244 -10.711 -1.921 1.00 88.07 99 LYS A CA 1
ATOM 741 C C . LYS A 1 104 ? 1.336 -10.280 -0.450 1.00 87.56 99 LYS A C 1
ATOM 742 O O . LYS A 1 104 ? 2.424 -9.960 0.049 1.00 86.27 99 LYS A O 1
ATOM 748 N N . PHE A 1 105 ? 0.189 -10.215 0.224 1.00 88.78 100 PHE A N 1
ATOM 749 C CA . PHE A 1 105 ? 0.164 -9.881 1.650 1.00 86.44 100 PHE A CA 1
ATOM 750 C C . PHE A 1 105 ? 0.981 -10.905 2.461 1.00 87.68 100 PHE A C 1
ATOM 751 O O . PHE A 1 105 ? 1.593 -10.568 3.482 1.00 82.87 100 PHE A O 1
ATOM 759 N N . ASN A 1 106 ? 0.987 -12.152 1.987 1.00 94.98 101 ASN A N 1
ATOM 760 C CA . ASN A 1 106 ? 1.729 -13.232 2.636 1.00 103.26 101 ASN A CA 1
ATOM 761 C C . ASN A 1 106 ? 3.173 -13.411 2.154 1.00 104.20 101 ASN A C 1
ATOM 762 O O . ASN A 1 106 ? 3.746 -14.490 2.304 1.00 108.50 101 ASN A O 1
ATOM 767 N N . ASN A 1 107 ? 3.752 -12.364 1.569 1.00 101.50 102 ASN A N 1
ATOM 768 C CA . ASN A 1 107 ? 5.183 -12.350 1.286 1.00 100.95 102 ASN A CA 1
ATOM 769 C C . ASN A 1 107 ? 5.887 -12.183 2.623 1.00 104.66 102 ASN A C 1
ATOM 770 O O . ASN A 1 107 ? 5.520 -11.309 3.415 1.00 106.43 102 ASN A O 1
ATOM 775 N N . PRO A 1 108 ? 6.881 -13.045 2.893 1.00 106.54 103 PRO A N 1
ATOM 776 C CA . PRO A 1 108 ? 7.592 -13.097 4.181 1.00 104.24 103 PRO A CA 1
ATOM 777 C C . PRO A 1 108 ? 8.152 -11.733 4.550 1.00 96.37 103 PRO A C 1
ATOM 778 O O . PRO A 1 108 ? 7.973 -11.282 5.679 1.00 92.00 103 PRO A O 1
ATOM 782 N N . VAL A 1 109 ? 8.813 -11.089 3.590 1.00 95.12 104 VAL A N 1
ATOM 783 C CA . VAL A 1 109 ? 9.402 -9.777 3.808 1.00 87.87 104 VAL A CA 1
ATOM 784 C C . VAL A 1 109 ? 8.324 -8.700 3.937 1.00 82.87 104 VAL A C 1
ATOM 785 O O . VAL A 1 109 ? 8.459 -7.783 4.774 1.00 78.65 104 VAL A O 1
ATOM 789 N N . PHE A 1 110 ? 7.246 -8.817 3.149 1.00 82.35 105 PHE A N 1
ATOM 790 C CA . PHE A 1 110 ? 6.166 -7.818 3.221 1.00 82.20 105 PHE A CA 1
ATOM 791 C C . PHE A 1 110 ? 5.421 -7.903 4.562 1.00 82.59 105 PHE A C 1
ATOM 792 O O . PHE A 1 110 ? 5.123 -6.871 5.182 1.00 74.89 105 PHE A O 1
ATOM 800 N N . ARG A 1 111 ? 5.134 -9.130 4.997 1.00 88.67 106 ARG A N 1
ATOM 801 C CA . ARG A 1 111 ? 4.380 -9.359 6.213 1.00 95.06 106 ARG A CA 1
ATOM 802 C C . ARG A 1 111 ? 5.141 -8.876 7.440 1.00 93.85 106 ARG A C 1
ATOM 803 O O . ARG A 1 111 ? 4.580 -8.198 8.307 1.00 89.46 106 ARG A O 1
ATOM 811 N N . SER A 1 112 ? 6.434 -9.178 7.482 1.00 93.99 107 SER A N 1
ATOM 812 C CA . SER A 1 112 ? 7.239 -8.851 8.653 1.00 92.45 107 SER A CA 1
ATOM 813 C C . SER A 1 112 ? 7.660 -7.373 8.723 1.00 89.79 107 SER A C 1
ATOM 814 O O . SER A 1 112 ? 8.022 -6.886 9.799 1.00 89.76 107 SER A O 1
ATOM 817 N N . THR A 1 113 ? 7.581 -6.655 7.600 1.00 84.20 108 THR A N 1
ATOM 818 C CA . THR A 1 113 ? 8.041 -5.266 7.566 1.00 81.00 108 THR A CA 1
ATOM 819 C C . THR A 1 113 ? 6.880 -4.330 7.294 1.00 81.44 108 THR A C 1
ATOM 820 O O . THR A 1 113 ? 6.468 -3.570 8.168 1.00 81.00 108 THR A O 1
ATOM 824 N N . VAL A 1 114 ? 6.355 -4.370 6.076 1.00 84.57 109 VAL A N 1
ATOM 825 C CA . VAL A 1 114 ? 5.341 -3.399 5.691 1.00 83.93 109 VAL A CA 1
ATOM 826 C C . VAL A 1 114 ? 4.010 -3.638 6.424 1.00 83.81 109 VAL A C 1
ATOM 827 O O . VAL A 1 114 ? 3.417 -2.701 6.953 1.00 84.95 109 VAL A O 1
ATOM 831 N N . ASP A 1 115 ? 3.571 -4.886 6.506 1.00 85.12 110 ASP A N 1
ATOM 832 C CA . ASP A 1 115 ? 2.306 -5.163 7.164 1.00 87.36 110 ASP A CA 1
ATOM 833 C C . ASP A 1 115 ? 2.373 -5.055 8.692 1.00 85.50 110 ASP A C 1
ATOM 834 O O . ASP A 1 115 ? 1.366 -5.221 9.370 1.00 85.33 110 ASP A O 1
ATOM 839 N N . ALA A 1 116 ? 3.536 -4.696 9.221 1.00 83.38 111 ALA A N 1
ATOM 840 C CA . ALA A 1 116 ? 3.678 -4.511 10.662 1.00 82.80 111 ALA A CA 1
ATOM 841 C C . ALA A 1 116 ? 3.154 -3.139 11.108 1.00 80.39 111 ALA A C 1
ATOM 842 O O . ALA A 1 116 ? 3.000 -2.897 12.299 1.00 83.59 111 ALA A O 1
ATOM 844 N N . VAL A 1 117 ? 2.913 -2.236 10.159 1.00 73.58 112 VAL A N 1
ATOM 845 C CA . VAL A 1 117 ? 2.415 -0.900 10.491 1.00 72.77 112 VAL A CA 1
ATOM 846 C C . VAL A 1 117 ? 1.072 -0.570 9.834 1.00 72.29 112 VAL A C 1
ATOM 847 O O . VAL A 1 117 ? 0.750 -1.051 8.738 1.00 72.15 112 VAL A O 1
ATOM 851 N N . GLN A 1 118 ? 0.325 0.302 10.490 1.00 70.12 113 GLN A N 1
ATOM 852 C CA . GLN A 1 118 ? -0.970 0.741 10.011 1.00 74.02 113 GLN A CA 1
ATOM 853 C C . GLN A 1 118 ? -0.791 1.705 8.835 1.00 72.68 113 GLN A C 1
ATOM 854 O O . GLN A 1 118 ? -0.149 2.761 8.971 1.00 67.96 113 GLN A O 1
ATOM 860 N N . GLY A 1 119 ? -1.336 1.330 7.674 1.00 73.32 114 GLY A N 1
ATOM 861 C CA . GLY A 1 119 ? -1.275 2.169 6.487 1.00 71.32 114 GLY A CA 1
ATOM 862 C C . GLY A 1 119 ? -0.117 1.784 5.578 1.00 70.06 114 GLY A C 1
ATOM 863 O O . GLY A 1 119 ? 0.145 2.469 4.577 1.00 67.74 114 GLY A O 1
ATOM 864 N N . GLY A 1 120 ? 0.567 0.683 5.912 1.00 69.03 115 GLY A N 1
ATOM 865 C CA . GLY A 1 120 ? 1.703 0.226 5.128 1.00 68.05 115 GLY A CA 1
ATOM 866 C C . GLY A 1 120 ? 1.212 -0.083 3.734 1.00 69.26 115 GLY A C 1
ATOM 867 O O . GLY A 1 120 ? 1.813 0.349 2.744 1.00 64.95 115 GLY A O 1
ATOM 868 N N . ARG A 1 121 ? 0.072 -0.771 3.676 1.00 68.96 116 ARG A N 1
ATOM 869 C CA . ARG A 1 121 ? -0.544 -1.169 2.425 1.00 68.58 116 ARG A CA 1
ATOM 870 C C . ARG A 1 121 ? -0.990 -0.008 1.556 1.00 69.36 116 ARG A C 1
ATOM 871 O O . ARG A 1 121 ? -0.903 -0.070 0.333 1.00 67.44 116 ARG A O 1
ATOM 879 N N . ASP A 1 122 ? -1.465 1.050 2.195 1.00 71.49 117 ASP A N 1
ATOM 880 C CA . ASP A 1 122 ? -1.985 2.186 1.470 1.00 73.13 117 ASP A CA 1
ATOM 881 C C . ASP A 1 122 ? -0.862 2.820 0.685 1.00 69.52 117 ASP A C 1
ATOM 882 O O . ASP A 1 122 ? -1.089 3.375 -0.409 1.00 69.61 117 ASP A O 1
ATOM 887 N N . VAL A 1 123 ? 0.361 2.679 1.194 1.00 64.48 118 VAL A N 1
ATOM 888 C CA . VAL A 1 123 ? 1.484 3.227 0.457 1.00 66.40 118 VAL A CA 1
ATOM 889 C C . VAL A 1 123 ? 1.711 2.490 -0.872 1.00 65.44 118 VAL A C 1
ATOM 890 O O . VAL A 1 123 ? 2.035 3.120 -1.865 1.00 66.55 118 VAL A O 1
ATOM 894 N N . LEU A 1 124 ? 1.499 1.178 -0.911 1.00 63.49 119 LEU A N 1
ATOM 895 C CA . LEU A 1 124 ? 1.597 0.453 -2.185 1.00 65.69 119 LEU A CA 1
ATOM 896 C C . LEU A 1 124 ? 0.536 0.943 -3.161 1.00 69.41 119 LEU A C 1
ATOM 897 O O . LEU A 1 124 ? 0.752 0.888 -4.369 1.00 74.78 119 LEU A O 1
ATOM 902 N N . ARG A 1 125 ? -0.606 1.426 -2.656 1.00 66.89 120 ARG A N 1
ATOM 903 C CA . ARG A 1 125 ? -1.656 1.927 -3.560 1.00 68.23 120 ARG A CA 1
ATOM 904 C C . ARG A 1 125 ? -1.204 3.210 -4.254 1.00 68.43 120 ARG A C 1
ATOM 905 O O . ARG A 1 125 ? -1.552 3.461 -5.407 1.00 68.53 120 ARG A O 1
ATOM 913 N N . LEU A 1 126 ? -0.367 3.976 -3.558 1.00 65.91 121 LEU A N 1
ATOM 914 C CA . LEU A 1 126 ? 0.156 5.230 -4.079 1.00 62.67 121 LEU A CA 1
ATOM 915 C C . LEU A 1 126 ? 1.057 4.930 -5.259 1.00 61.57 121 LEU A C 1
ATOM 916 O O . LEU A 1 126 ? 1.195 5.742 -6.176 1.00 64.66 121 LEU A O 1
ATOM 921 N N . TYR A 1 127 ? 1.696 3.769 -5.223 1.00 60.66 122 TYR A N 1
ATOM 922 C CA . TYR A 1 127 ? 2.587 3.335 -6.302 1.00 58.94 122 TYR A CA 1
ATOM 923 C C . TYR A 1 127 ? 1.846 2.894 -7.537 1.00 62.89 122 TYR A C 1
ATOM 924 O O . TYR A 1 127 ? 2.423 2.824 -8.632 1.00 69.98 122 TYR A O 1
ATOM 933 N N . GLY A 1 128 ? 0.596 2.493 -7.347 1.00 61.71 123 GLY A N 1
ATOM 934 C CA . GLY A 1 128 ? -0.226 2.056 -8.460 1.00 63.00 123 GLY A CA 1
ATOM 935 C C . GLY A 1 128 ? -0.859 0.721 -8.142 1.00 65.71 123 GLY A C 1
ATOM 936 O O . GLY A 1 128 ? -1.683 0.216 -8.912 1.00 69.37 123 GLY A O 1
ATOM 937 N N . TYR A 1 129 ? -0.478 0.129 -7.008 1.00 63.64 124 TYR A N 1
ATOM 938 C CA . TYR A 1 129 ? -1.086 -1.148 -6.629 1.00 67.67 124 TYR A CA 1
ATOM 939 C C . TYR A 1 129 ? -2.492 -0.959 -6.080 1.00 70.44 124 TYR A C 1
ATOM 940 O O . TYR A 1 129 ? -2.737 -1.157 -4.879 1.00 77.03 124 TYR A O 1
ATOM 949 N N . THR A 1 130 ? -3.408 -0.579 -6.967 1.00 70.24 125 THR A N 1
ATOM 950 C CA . THR A 1 130 ? -4.769 -0.179 -6.598 1.00 76.19 125 THR A CA 1
ATOM 951 C C . THR A 1 130 ? -5.765 -1.343 -6.536 1.00 85.14 125 THR A C 1
ATOM 952 O O . THR A 1 130 ? -6.733 -1.286 -5.767 1.00 88.45 125 THR A O 1
ATOM 956 N N . GLU A 1 131 ? -5.531 -2.385 -7.335 1.00 90.28 126 GLU A N 1
ATOM 957 C CA . GLU A 1 131 ? -6.413 -3.564 -7.379 1.00 99.33 126 GLU A CA 1
ATOM 958 C C . GLU A 1 131 ? -6.239 -4.493 -6.178 1.00 100.29 126 GLU A C 1
ATOM 959 O O . GLU A 1 131 ? -5.127 -4.908 -5.863 1.00 97.13 126 GLU A O 1
ATOM 965 N N . GLU A 1 132 ? -7.347 -4.836 -5.527 1.00 105.80 127 GLU A N 1
ATOM 966 C CA . GLU A 1 132 ? -7.293 -5.646 -4.313 1.00 111.46 127 GLU A CA 1
ATOM 967 C C . GLU A 1 132 ? -7.819 -7.078 -4.513 1.00 116.91 127 GLU A C 1
ATOM 968 O O . GLU A 1 132 ? -9.005 -7.294 -4.786 1.00 118.77 127 GLU A O 1
ATOM 974 N N . GLN A 1 133 ? -6.919 -8.050 -4.387 1.00 119.12 128 GLN A N 1
ATOM 975 C CA . GLN A 1 133 ? -7.306 -9.450 -4.285 1.00 123.58 128 GLN A CA 1
ATOM 976 C C . GLN A 1 133 ? -7.008 -9.879 -2.861 1.00 124.92 128 GLN A C 1
ATOM 977 O O . GLN A 1 133 ? -6.012 -9.453 -2.275 1.00 123.04 128 GLN A O 1
ATOM 979 N N . PRO A 1 134 ? -7.880 -10.711 -2.283 1.00 127.78 129 PRO A N 1
ATOM 980 C CA . PRO A 1 134 ? -7.700 -11.229 -0.918 1.00 127.74 129 PRO A CA 1
ATOM 981 C C . PRO A 1 134 ? -6.288 -11.800 -0.653 1.00 123.99 129 PRO A C 1
ATOM 982 O O . PRO A 1 134 ? -5.881 -11.921 0.508 1.00 123.21 129 PRO A O 1
ATOM 986 N N . ASP A 1 135 ? -5.559 -12.118 -1.727 1.00 120.44 130 ASP A N 1
ATOM 987 C CA . ASP A 1 135 ? -4.150 -12.519 -1.657 1.00 113.25 130 ASP A CA 1
ATOM 988 C C . ASP A 1 135 ? -3.171 -11.322 -1.584 1.00 103.29 130 ASP A C 1
ATOM 989 O O . ASP A 1 135 ? -2.058 -11.457 -1.066 1.00 103.64 130 ASP A O 1
ATOM 991 N N . GLY A 1 136 ? -3.584 -10.157 -2.083 1.00 93.13 131 GLY A N 1
ATOM 992 C CA . GLY A 1 136 ? -2.695 -9.005 -2.129 1.00 84.71 131 GLY A CA 1
ATOM 993 C C . GLY A 1 136 ? -3.183 -7.846 -2.991 1.00 80.49 131 GLY A C 1
ATOM 994 O O . GLY A 1 136 ? -4.382 -7.653 -3.186 1.00 80.55 131 GLY A O 1
ATOM 995 N N . LEU A 1 137 ? -2.243 -7.062 -3.509 1.00 76.40 132 LEU A N 1
ATOM 996 C CA . LEU A 1 137 ? -2.563 -5.886 -4.316 1.00 76.74 132 LEU A CA 1
ATOM 997 C C . LEU A 1 137 ? -1.875 -5.932 -5.693 1.00 77.61 132 LEU A C 1
ATOM 998 O O . LEU A 1 137 ? -0.736 -6.396 -5.801 1.00 78.05 132 LEU A O 1
ATOM 1003 N N . SER A 1 138 ? -2.563 -5.443 -6.728 1.00 76.04 133 SER A N 1
ATOM 1004 C CA . SER A 1 138 ? -2.090 -5.523 -8.111 1.00 77.01 133 SER A CA 1
ATOM 1005 C C . SER A 1 138 ? -2.309 -4.216 -8.881 1.00 75.82 133 SER A C 1
ATOM 1006 O O . SER A 1 138 ? -3.117 -3.383 -8.481 1.00 75.60 133 SER A O 1
ATOM 1009 N N . PHE A 1 139 ? -1.563 -4.018 -9.965 1.00 72.17 134 PHE A N 1
ATOM 1010 C CA . PHE A 1 139 ? -1.908 -2.962 -10.904 1.00 70.98 134 PHE A CA 1
ATOM 1011 C C . PHE A 1 139 ? -3.170 -3.383 -11.683 1.00 71.63 134 PHE A C 1
ATOM 1012 O O . PHE A 1 139 ? -3.439 -4.577 -11.888 1.00 67.22 134 PHE A O 1
ATOM 1020 N N . PRO A 1 140 ? -3.960 -2.396 -12.122 1.00 75.56 135 PRO A N 1
ATOM 1021 C CA . PRO A 1 140 ? -5.100 -2.700 -13.007 1.00 81.88 135 PRO A CA 1
ATOM 1022 C C . PRO A 1 140 ? -4.586 -3.247 -14.345 1.00 86.46 135 PRO A C 1
ATOM 1023 O O . PRO A 1 140 ? -3.476 -2.866 -14.717 1.00 85.40 135 PRO A O 1
ATOM 1027 N N . GLU A 1 141 ? -5.336 -4.097 -15.051 1.00 91.60 136 GLU A N 1
ATOM 1028 C CA . GLU A 1 141 ? -4.838 -4.622 -16.332 1.00 95.20 136 GLU A CA 1
ATOM 1029 C C . GLU A 1 141 ? -4.666 -3.496 -17.362 1.00 96.33 136 GLU A C 1
ATOM 1030 O O . GLU A 1 141 ? -3.827 -3.578 -18.265 1.00 96.53 136 GLU A O 1
ATOM 1032 N N . GLY A 1 142 ? -5.435 -2.428 -17.186 1.00 99.01 137 GLY A N 1
ATOM 1033 C CA . GLY A 1 142 ? -5.376 -1.287 -18.075 1.00 101.13 137 GLY A CA 1
ATOM 1034 C C . GLY A 1 142 ? -4.101 -0.472 -17.942 1.00 102.24 137 GLY A C 1
ATOM 1035 O O . GLY A 1 142 ? -3.756 0.265 -18.870 1.00 103.91 137 GLY A O 1
ATOM 1036 N N . GLN A 1 143 ? -3.414 -0.571 -16.800 1.00 100.09 138 GLN A N 1
ATOM 1037 C CA . GLN A 1 143 ? -2.102 0.074 -16.652 1.00 95.82 138 GLN A CA 1
ATOM 1038 C C . GLN A 1 143 ? -1.001 -0.892 -17.097 1.00 90.47 138 GLN A C 1
ATOM 1039 O O . GLN A 1 143 ? -0.823 -1.964 -16.512 1.00 87.39 138 GLN A O 1
ATOM 1045 N N . GLU A 1 144 ? -0.286 -0.516 -18.156 1.00 88.13 139 GLU A N 1
ATOM 1046 C CA . GLU A 1 144 ? 0.730 -1.381 -18.745 1.00 84.75 139 GLU A CA 1
ATOM 1047 C C . GLU A 1 144 ? 2.093 -1.101 -18.105 1.00 76.85 139 GLU A C 1
ATOM 1048 O O . GLU A 1 144 ? 2.943 -1.994 -17.985 1.00 72.03 139 GLU A O 1
ATOM 1050 N N . GLU A 1 145 ? 2.323 0.154 -17.736 1.00 72.58 140 GLU A N 1
ATOM 1051 C CA . GLU A 1 145 ? 3.546 0.499 -17.027 1.00 73.85 140 GLU A CA 1
ATOM 1052 C C . GLU A 1 145 ? 3.204 1.456 -15.899 1.00 70.89 140 GLU A C 1
ATOM 1053 O O . GLU A 1 145 ? 2.153 2.123 -15.938 1.00 68.21 140 GLU A O 1
ATOM 1059 N N . PRO A 1 146 ? 4.065 1.494 -14.871 1.00 67.62 141 PRO A N 1
ATOM 1060 C CA . PRO A 1 146 ? 3.835 2.414 -13.749 1.00 66.65 141 PRO A CA 1
ATOM 1061 C C . PRO A 1 146 ? 3.971 3.886 -14.181 1.00 65.95 141 PRO A C 1
ATOM 1062 O O . PRO A 1 146 ? 4.752 4.170 -15.090 1.00 70.65 141 PRO A O 1
ATOM 1066 N N . ASP A 1 147 ? 3.170 4.780 -13.599 1.00 60.80 142 ASP A N 1
ATOM 1067 C CA . ASP A 1 147 ? 3.364 6.210 -13.792 1.00 62.03 142 ASP A CA 1
ATOM 1068 C C . ASP A 1 147 ? 4.638 6.565 -13.053 1.00 62.99 142 ASP A C 1
ATOM 1069 O O . ASP A 1 147 ? 4.630 6.667 -11.819 1.00 68.28 142 ASP A O 1
ATOM 1074 N N . GLU A 1 148 ? 5.712 6.798 -13.804 1.00 61.65 143 GLU A N 1
ATOM 1075 C CA . GLU A 1 148 ? 7.030 7.037 -13.225 1.00 65.68 143 GLU A CA 1
ATOM 1076 C C . GLU A 1 148 ? 7.079 8.294 -12.353 1.00 65.17 143 GLU A C 1
ATOM 1077 O O . GLU A 1 148 ? 7.819 8.334 -11.366 1.00 63.59 143 GLU A O 1
ATOM 1083 N N . HIS A 1 149 ? 6.324 9.329 -12.705 1.00 65.59 144 HIS A N 1
ATOM 1084 C CA . HIS A 1 149 ? 6.390 10.525 -11.884 1.00 65.36 144 HIS A CA 1
ATOM 1085 C C . HIS A 1 149 ? 5.722 10.269 -10.537 1.00 62.92 144 HIS A C 1
ATOM 1086 O O . HIS A 1 149 ? 6.273 10.647 -9.473 1.00 55.19 144 HIS A O 1
ATOM 1093 N N . GLN A 1 150 ? 4.553 9.625 -10.578 1.00 64.64 145 GLN A N 1
ATOM 1094 C CA . GLN A 1 150 ? 3.850 9.312 -9.349 1.00 66.56 145 GLN A CA 1
ATOM 1095 C C . GLN A 1 150 ? 4.745 8.420 -8.509 1.00 64.16 145 GLN A C 1
ATOM 1096 O O . GLN A 1 150 ? 4.965 8.708 -7.328 1.00 58.15 145 GLN A O 1
ATOM 1102 N N . VAL A 1 151 ? 5.339 7.407 -9.127 1.00 56.53 146 VAL A N 1
ATOM 1103 C CA . VAL A 1 151 ? 6.195 6.520 -8.360 1.00 56.07 146 VAL A CA 1
ATOM 1104 C C . VAL A 1 151 ? 7.394 7.214 -7.720 1.00 58.61 146 VAL A C 1
ATOM 1105 O O . VAL A 1 151 ? 7.682 7.016 -6.494 1.00 50.26 146 VAL A O 1
ATOM 1109 N N . ALA A 1 152 ? 8.100 8.028 -8.516 1.00 58.68 147 ALA A N 1
ATOM 1110 C CA . ALA A 1 152 ? 9.310 8.693 -7.997 1.00 59.95 147 ALA A CA 1
ATOM 1111 C C . ALA A 1 152 ? 8.962 9.617 -6.800 1.00 55.64 147 ALA A C 1
ATOM 1112 O O . ALA A 1 152 ? 9.682 9.714 -5.799 1.00 51.31 147 ALA A O 1
ATOM 1114 N N . THR A 1 153 ? 7.821 10.270 -6.903 1.00 56.14 148 THR A N 1
ATOM 1115 C CA . THR A 1 153 ? 7.461 11.260 -5.915 1.00 57.52 148 THR A CA 1
ATOM 1116 C C . THR A 1 153 ? 7.052 10.559 -4.602 1.00 61.48 148 THR A C 1
ATOM 1117 O O . THR A 1 153 ? 7.427 11.022 -3.498 1.00 58.63 148 THR A O 1
ATOM 1121 N N . VAL A 1 154 ? 6.414 9.389 -4.718 1.00 60.01 149 VAL A N 1
ATOM 1122 C CA . VAL A 1 154 ? 6.068 8.603 -3.549 1.00 60.15 149 VAL A CA 1
ATOM 1123 C C . VAL A 1 154 ? 7.325 8.008 -2.904 1.00 57.79 149 VAL A C 1
ATOM 1124 O O . VAL A 1 154 ? 7.489 8.055 -1.683 1.00 57.27 149 VAL A O 1
ATOM 1128 N N . THR A 1 155 ? 8.221 7.474 -3.733 1.00 52.53 150 THR A N 1
ATOM 1129 C CA . THR A 1 155 ? 9.484 6.912 -3.268 1.00 53.16 150 THR A CA 1
ATOM 1130 C C . THR A 1 155 ? 10.310 7.949 -2.515 1.00 56.00 150 THR A C 1
ATOM 1131 O O . THR A 1 155 ? 10.830 7.686 -1.424 1.00 54.62 150 THR A O 1
ATOM 1135 N N . LEU A 1 156 ? 10.380 9.152 -3.073 1.00 53.02 151 LEU A N 1
ATOM 1136 C CA . LEU A 1 156 ? 11.129 10.229 -2.440 1.00 54.54 151 LEU A CA 1
ATOM 1137 C C . LEU A 1 156 ? 10.527 10.563 -1.072 1.00 51.57 151 LEU A C 1
ATOM 1138 O O . LEU A 1 156 ? 11.252 10.656 -0.086 1.00 52.63 151 LEU A O 1
ATOM 1143 N N . GLU A 1 157 ? 9.204 10.733 -1.022 1.00 49.48 152 GLU A N 1
ATOM 1144 C CA . GLU A 1 157 ? 8.491 11.003 0.213 1.00 51.06 152 GLU A CA 1
ATOM 1145 C C . GLU A 1 157 ? 8.664 9.859 1.245 1.00 57.69 152 GLU A C 1
ATOM 1146 O O . GLU A 1 157 ? 8.722 10.091 2.458 1.00 51.25 152 GLU A O 1
ATOM 1152 N N . VAL A 1 158 ? 8.727 8.629 0.752 1.00 59.22 153 VAL A N 1
ATOM 1153 C CA . VAL A 1 158 ? 8.959 7.492 1.620 1.00 56.82 153 VAL A CA 1
ATOM 1154 C C . VAL A 1 158 ? 10.360 7.587 2.183 1.00 61.12 153 VAL A C 1
ATOM 1155 O O . VAL A 1 158 ? 10.549 7.438 3.405 1.00 61.65 153 VAL A O 1
ATOM 1159 N N . LEU A 1 159 ? 11.336 7.890 1.316 1.00 55.94 154 LEU A N 1
ATOM 1160 C CA . LEU A 1 159 ? 12.713 8.021 1.768 1.00 54.45 154 LEU A CA 1
ATOM 1161 C C . LEU A 1 159 ? 12.904 9.205 2.725 1.00 53.76 154 LEU A C 1
ATOM 1162 O O . LEU A 1 159 ? 13.625 9.094 3.719 1.00 54.31 154 LEU A O 1
ATOM 1167 N N . LEU A 1 160 ? 12.205 10.306 2.453 1.00 53.83 155 LEU A N 1
ATOM 1168 C CA . LEU A 1 160 ? 12.274 11.518 3.274 1.00 59.25 155 LEU A CA 1
ATOM 1169 C C . LEU A 1 160 ? 11.721 11.307 4.692 1.00 61.45 155 LEU A C 1
ATOM 1170 O O . LEU A 1 160 ? 12.301 11.748 5.696 1.00 55.25 155 LEU A O 1
ATOM 1175 N N . LEU A 1 161 ? 10.582 10.638 4.755 1.00 61.32 156 LEU A N 1
ATOM 1176 C CA . LEU A 1 161 ? 9.982 10.335 6.026 1.00 60.70 156 LEU A CA 1
ATOM 1177 C C . LEU A 1 161 ? 10.911 9.404 6.800 1.00 61.48 156 LEU A C 1
ATOM 1178 O O . LEU A 1 161 ? 11.072 9.561 8.001 1.00 61.76 156 LEU A O 1
ATOM 1183 N N . ARG A 1 162 ? 11.494 8.411 6.136 1.00 59.97 157 ARG A N 1
ATOM 1184 C CA . ARG A 1 162 ? 12.403 7.529 6.844 1.00 61.81 157 ARG A CA 1
ATOM 1185 C C . ARG A 1 162 ? 13.595 8.313 7.337 1.00 65.71 157 ARG A C 1
ATOM 1186 O O . ARG A 1 162 ? 14.075 8.092 8.447 1.00 69.84 157 ARG A O 1
ATOM 1194 N N . THR A 1 163 ? 14.060 9.258 6.533 1.00 63.97 158 THR A N 1
ATOM 1195 C CA . THR A 1 163 ? 15.192 10.064 6.960 1.00 63.07 158 THR A CA 1
ATOM 1196 C C . THR A 1 163 ? 14.821 10.923 8.179 1.00 64.80 158 THR A C 1
ATOM 1197 O O . THR A 1 163 ? 15.606 11.050 9.140 1.00 69.05 158 THR A O 1
ATOM 1201 N N . GLU A 1 164 ? 13.620 11.497 8.149 1.00 62.99 159 GLU A N 1
ATOM 1202 C CA . GLU A 1 164 ? 13.147 12.301 9.279 1.00 70.21 159 GLU A CA 1
ATOM 1203 C C . GLU A 1 164 ? 13.049 11.508 10.607 1.00 64.27 159 GLU A C 1
ATOM 1204 O O . GLU A 1 164 ? 13.475 11.993 11.665 1.00 66.54 159 GLU A O 1
ATOM 1210 N N . LEU A 1 165 ? 12.523 10.284 10.533 1.00 59.92 160 LEU A N 1
ATOM 1211 C CA . LEU A 1 165 ? 12.350 9.438 11.715 1.00 61.64 160 LEU A CA 1
ATOM 1212 C C . LEU A 1 165 ? 13.710 9.051 12.261 1.00 65.07 160 LEU A C 1
ATOM 1213 O O . LEU A 1 165 ? 13.901 8.966 13.468 1.00 67.36 160 LEU A O 1
ATOM 1218 N N . SER A 1 166 ? 14.656 8.816 11.364 1.00 66.12 161 SER A N 1
ATOM 1219 C CA . SER A 1 166 ? 15.991 8.409 11.774 1.00 69.74 161 SER A CA 1
ATOM 1220 C C . SER A 1 166 ? 16.728 9.483 12.597 1.00 70.13 161 SER A C 1
ATOM 1221 O O . SER A 1 166 ? 17.530 9.162 13.480 1.00 68.65 161 SER A O 1
ATOM 1224 N N . LEU A 1 167 ? 16.466 10.752 12.287 1.00 71.17 162 LEU A N 1
ATOM 1225 C CA . LEU A 1 167 ? 17.069 11.858 13.015 1.00 72.86 162 LEU A CA 1
ATOM 1226 C C . LEU A 1 167 ? 16.352 12.055 14.341 1.00 76.22 162 LEU A C 1
ATOM 1227 O O . LEU A 1 167 ? 16.971 12.480 15.326 1.00 77.26 162 LEU A O 1
ATOM 1232 N N . LEU A 1 168 ? 15.058 11.724 14.368 1.00 75.02 163 LEU A N 1
ATOM 1233 C CA . LEU A 1 168 ? 14.277 11.809 15.605 1.00 76.15 163 LEU A CA 1
ATOM 1234 C C . LEU A 1 168 ? 14.811 10.771 16.566 1.00 77.08 163 LEU A C 1
ATOM 1235 O O . LEU A 1 168 ? 15.024 11.078 17.740 1.00 76.32 163 LEU A O 1
ATOM 1240 N N . LEU A 1 169 ? 15.077 9.567 16.051 1.00 76.40 164 LEU A N 1
ATOM 1241 C CA . LEU A 1 169 ? 15.688 8.515 16.854 1.00 81.04 164 LEU A CA 1
ATOM 1242 C C . LEU A 1 169 ? 17.037 8.952 17.437 1.00 85.57 164 LEU A C 1
ATOM 1243 O O . LEU A 1 169 ? 17.374 8.584 18.558 1.00 89.70 164 LEU A O 1
ATOM 1248 N N . GLN A 1 170 ? 17.790 9.750 16.685 1.00 86.53 165 GLN A N 1
ATOM 1249 C CA . GLN A 1 170 ? 19.107 10.201 17.124 1.00 90.03 165 GLN A CA 1
ATOM 1250 C C . GLN A 1 170 ? 19.044 11.548 17.851 1.00 86.49 165 GLN A C 1
ATOM 1251 O O . GLN A 1 170 ? 20.072 12.080 18.287 1.00 85.00 165 GLN A O 1
ATOM 1257 N N . ASN A 1 171 ? 17.835 12.098 17.943 1.00 83.94 166 ASN A N 1
ATOM 1258 C CA . ASN A 1 171 ? 17.594 13.443 18.470 1.00 86.47 166 ASN A CA 1
ATOM 1259 C C . ASN A 1 171 ? 18.307 14.592 17.742 1.00 86.27 166 ASN A C 1
ATOM 1260 O O . ASN A 1 171 ? 18.600 15.628 18.374 1.00 86.19 166 ASN A O 1
ATOM 1265 N N . THR A 1 172 ? 18.534 14.450 16.427 1.00 78.95 167 THR A N 1
ATOM 1266 C CA . THR A 1 172 ? 19.284 15.474 15.693 1.00 77.05 167 THR A CA 1
ATOM 1267 C C . THR A 1 172 ? 18.465 16.196 14.641 1.00 75.02 167 THR A C 1
ATOM 1268 O O . THR A 1 172 ? 19.005 17.012 13.881 1.00 73.92 167 THR A O 1
ATOM 1272 N N . HIS A 1 173 ? 17.164 15.910 14.606 1.00 73.98 168 HIS A N 1
ATOM 1273 C CA . HIS A 1 173 ? 16.262 16.554 13.654 1.00 75.74 168 HIS A CA 1
ATOM 1274 C C . HIS A 1 173 ? 16.220 18.068 13.926 1.00 79.77 168 HIS A C 1
ATOM 1275 O O . HIS A 1 173 ? 16.128 18.485 15.077 1.00 79.36 168 HIS A O 1
ATOM 1282 N N . PRO A 1 174 ? 16.328 18.895 12.862 1.00 83.06 169 PRO A N 1
ATOM 1283 C CA . PRO A 1 174 ? 16.317 20.360 13.031 1.00 88.33 169 PRO A CA 1
ATOM 1284 C C . PRO A 1 174 ? 15.073 20.867 13.764 1.00 93.09 169 PRO A C 1
ATOM 1285 O O . PRO A 1 174 ? 15.177 21.807 14.561 1.00 97.77 169 PRO A O 1
ATOM 1289 N N . ARG A 1 175 ? 13.926 20.234 13.508 1.00 92.91 170 ARG A N 1
ATOM 1290 C CA . ARG A 1 175 ? 12.659 20.587 14.158 1.00 94.59 170 ARG A CA 1
ATOM 1291 C C . ARG A 1 175 ? 12.184 19.480 15.134 1.00 90.52 170 ARG A C 1
ATOM 1292 O O . ARG A 1 175 ? 10.986 19.182 15.219 1.00 89.61 170 ARG A O 1
ATOM 1300 N N . GLN A 1 176 ? 13.121 18.919 15.898 1.00 88.13 171 GLN A N 1
ATOM 1301 C CA . GLN A 1 176 ? 12.854 17.767 16.777 1.00 89.95 171 GLN A CA 1
ATOM 1302 C C . GLN A 1 176 ? 11.739 17.920 17.831 1.00 97.65 171 GLN A C 1
ATOM 1303 O O . GLN A 1 176 ? 10.909 17.006 17.998 1.00 97.03 171 GLN A O 1
ATOM 1309 N N . GLN A 1 177 ? 11.730 19.052 18.544 1.00 102.80 172 GLN A N 1
ATOM 1310 C CA . GLN A 1 177 ? 10.739 19.288 19.599 1.00 107.19 172 GLN A CA 1
ATOM 1311 C C . GLN A 1 177 ? 9.389 19.607 18.962 1.00 108.91 172 GLN A C 1
ATOM 1312 O O . GLN A 1 177 ? 8.336 19.219 19.468 1.00 110.43 172 GLN A O 1
ATOM 1314 N N . ALA A 1 178 ? 9.434 20.317 17.844 1.00 109.75 173 ALA A N 1
ATOM 1315 C CA . ALA A 1 178 ? 8.229 20.687 17.121 1.00 111.73 173 ALA A CA 1
ATOM 1316 C C . ALA A 1 178 ? 7.555 19.462 16.453 1.00 112.28 173 ALA A C 1
ATOM 1317 O O . ALA A 1 178 ? 6.366 19.504 16.144 1.00 115.44 173 ALA A O 1
ATOM 1319 N N . LEU A 1 179 ? 8.315 18.390 16.219 1.00 109.70 174 LEU A N 1
ATOM 1320 C CA . LEU A 1 179 ? 7.788 17.143 15.630 1.00 107.53 174 LEU A CA 1
ATOM 1321 C C . LEU A 1 179 ? 7.248 16.131 16.676 1.00 94.66 174 LEU A C 1
ATOM 1322 O O . LEU A 1 179 ? 6.435 15.248 16.363 1.00 89.06 174 LEU A O 1
ATOM 1327 N N . GLU A 1 180 ? 7.708 16.258 17.916 1.00 100.55 175 GLU A N 1
ATOM 1328 C CA . GLU A 1 180 ? 7.143 15.480 19.008 1.00 107.96 175 GLU A CA 1
ATOM 1329 C C . GLU A 1 180 ? 5.754 16.017 19.364 1.00 112.98 175 GLU A C 1
ATOM 1330 O O . GLU A 1 180 ? 5.101 15.507 20.275 1.00 114.92 175 GLU A O 1
ATOM 1332 N N . GLN A 1 181 ? 5.320 17.053 18.643 1.00 114.78 176 GLN A N 1
ATOM 1333 C CA . GLN A 1 181 ? 3.946 17.537 18.711 1.00 115.65 176 GLN A CA 1
ATOM 1334 C C . GLN A 1 181 ? 2.983 16.400 18.373 1.00 115.10 176 GLN A C 1
ATOM 1335 O O . GLN A 1 181 ? 2.011 16.174 19.103 1.00 118.15 176 GLN A O 1
ATOM 1337 N N . LEU A 1 182 ? 3.267 15.688 17.278 1.00 111.45 177 LEU A N 1
ATOM 1338 C CA . LEU A 1 182 ? 2.501 14.501 16.884 1.00 108.34 177 LEU A CA 1
ATOM 1339 C C . LEU A 1 182 ? 1.049 14.857 16.546 1.00 110.01 177 LEU A C 1
ATOM 1340 O O . LEU A 1 182 ? 0.108 14.183 16.974 1.00 111.32 177 LEU A O 1
ATOM 1345 N N . ASP B 2 7 ? 13.243 -11.929 -1.198 1.00 112.56 803 ASP B N 1
ATOM 1346 C CA . ASP B 2 7 ? 12.619 -11.320 -2.373 1.00 111.37 803 ASP B CA 1
ATOM 1347 C C . ASP B 2 7 ? 11.259 -10.696 -2.028 1.00 107.97 803 ASP B C 1
ATOM 1348 O O . ASP B 2 7 ? 10.557 -11.175 -1.142 1.00 107.91 803 ASP B O 1
ATOM 1353 N N . LEU B 2 8 ? 10.900 -9.621 -2.730 1.00 105.09 804 LEU B N 1
ATOM 1354 C CA . LEU B 2 8 ? 9.736 -8.801 -2.373 1.00 98.29 804 LEU B CA 1
ATOM 1355 C C . LEU B 2 8 ? 8.415 -9.142 -3.110 1.00 77.61 804 LEU B C 1
ATOM 1356 O O . LEU B 2 8 ? 7.352 -8.627 -2.748 1.00 75.77 804 LEU B O 1
ATOM 1361 N N . TYR B 2 9 ? 8.467 -10.004 -4.121 1.00 80.65 805 TYR B N 1
ATOM 1362 C CA . TYR B 2 9 ? 7.278 -10.246 -4.932 1.00 84.69 805 TYR B CA 1
ATOM 1363 C C . TYR B 2 9 ? 6.745 -11.691 -4.877 1.00 92.72 805 TYR B C 1
ATOM 1364 O O . TYR B 2 9 ? 5.784 -12.030 -5.573 1.00 96.58 805 TYR B O 1
ATOM 1373 N N . GLY B 2 10 ? 7.322 -12.524 -4.017 1.00 95.53 806 GLY B N 1
ATOM 1374 C CA . GLY B 2 10 ? 6.912 -13.918 -3.934 1.00 105.15 806 GLY B CA 1
ATOM 1375 C C . GLY B 2 10 ? 5.466 -14.202 -3.533 1.00 111.68 806 GLY B C 1
ATOM 1376 O O . GLY B 2 10 ? 5.135 -14.444 -2.369 1.00 110.11 806 GLY B O 1
ATOM 1378 N N . GLY C 1 8 ? 21.307 20.702 -17.341 1.00 119.13 3 GLY C N 1
ATOM 1379 C CA . GLY C 1 8 ? 22.035 21.160 -16.170 1.00 121.36 3 GLY C CA 1
ATOM 1380 C C . GLY C 1 8 ? 21.145 21.548 -14.998 1.00 120.03 3 GLY C C 1
ATOM 1381 O O . GLY C 1 8 ? 19.962 21.843 -15.179 1.00 118.46 3 GLY C O 1
ATOM 1382 N N . GLU C 1 9 ? 21.727 21.559 -13.800 1.00 120.15 4 GLU C N 1
ATOM 1383 C CA . GLU C 1 9 ? 21.013 21.920 -12.576 1.00 119.45 4 GLU C CA 1
ATOM 1384 C C . GLU C 1 9 ? 20.431 23.340 -12.581 1.00 120.62 4 GLU C C 1
ATOM 1385 O O . GLU C 1 9 ? 19.349 23.558 -12.030 1.00 119.87 4 GLU C O 1
ATOM 1387 N N . GLU C 1 10 ? 21.149 24.302 -13.167 1.00 120.89 5 GLU C N 1
ATOM 1388 C CA . GLU C 1 10 ? 20.640 25.672 -13.264 1.00 120.44 5 GLU C CA 1
ATOM 1389 C C . GLU C 1 10 ? 19.536 25.787 -14.310 1.00 114.99 5 GLU C C 1
ATOM 1390 O O . GLU C 1 10 ? 18.547 26.494 -14.104 1.00 113.78 5 GLU C O 1
ATOM 1396 N N . GLU C 1 11 ? 19.714 25.114 -15.443 1.00 111.70 6 GLU C N 1
ATOM 1397 C CA . GLU C 1 11 ? 18.684 25.107 -16.467 1.00 106.37 6 GLU C CA 1
ATOM 1398 C C . GLU C 1 11 ? 17.464 24.359 -15.933 1.00 98.83 6 GLU C C 1
ATOM 1399 O O . GLU C 1 11 ? 16.325 24.781 -16.145 1.00 100.34 6 GLU C O 1
ATOM 1401 N N . GLU C 1 12 ? 17.698 23.258 -15.225 1.00 88.78 7 GLU C N 1
ATOM 1402 C CA . GLU C 1 12 ? 16.590 22.507 -14.645 1.00 82.14 7 GLU C CA 1
ATOM 1403 C C . GLU C 1 12 ? 15.869 23.276 -13.534 1.00 79.43 7 GLU C C 1
ATOM 1404 O O . GLU C 1 12 ? 14.641 23.283 -13.493 1.00 76.71 7 GLU C O 1
ATOM 1406 N N . ARG C 1 13 ? 16.620 23.919 -12.637 1.00 80.77 8 ARG C N 1
ATOM 1407 C CA . ARG C 1 13 ? 16.005 24.680 -11.540 1.00 79.91 8 ARG C CA 1
ATOM 1408 C C . ARG C 1 13 ? 15.219 25.898 -12.037 1.00 76.12 8 ARG C C 1
ATOM 1409 O O . ARG C 1 13 ? 14.101 26.128 -11.585 1.00 77.01 8 ARG C O 1
ATOM 1417 N N . ALA C 1 14 ? 15.784 26.665 -12.959 1.00 74.76 9 ALA C N 1
ATOM 1418 C CA . ALA C 1 14 ? 15.065 27.816 -13.513 1.00 77.42 9 ALA C CA 1
ATOM 1419 C C . ALA C 1 14 ? 13.740 27.388 -14.126 1.00 75.53 9 ALA C C 1
ATOM 1420 O O . ALA C 1 14 ? 12.716 28.046 -13.934 1.00 81.27 9 ALA C O 1
ATOM 1422 N N . PHE C 1 15 ? 13.757 26.264 -14.825 1.00 67.94 10 PHE C N 1
ATOM 1423 C CA . PHE C 1 15 ? 12.543 25.709 -15.401 1.00 67.95 10 PHE C CA 1
ATOM 1424 C C . PHE C 1 15 ? 11.568 25.307 -14.300 1.00 67.01 10 PHE C C 1
ATOM 1425 O O . PHE C 1 15 ? 10.391 25.674 -14.321 1.00 68.87 10 PHE C O 1
ATOM 1433 N N . LEU C 1 16 ? 12.054 24.535 -13.340 1.00 63.34 11 LEU C N 1
ATOM 1434 C CA . LEU C 1 16 ? 11.193 24.068 -12.261 1.00 67.62 11 LEU C CA 1
ATOM 1435 C C . LEU C 1 16 ? 10.580 25.214 -11.442 1.00 68.74 11 LEU C C 1
ATOM 1436 O O . LEU C 1 16 ? 9.412 25.123 -11.045 1.00 70.24 11 LEU C O 1
ATOM 1441 N N . VAL C 1 17 ? 11.343 26.288 -11.210 1.00 69.63 12 VAL C N 1
ATOM 1442 C CA . VAL C 1 17 ? 10.847 27.461 -10.454 1.00 74.75 12 VAL C CA 1
ATOM 1443 C C . VAL C 1 17 ? 9.638 28.123 -11.143 1.00 74.50 12 VAL C C 1
ATOM 1444 O O . VAL C 1 17 ? 8.571 28.312 -10.532 1.00 72.35 12 VAL C O 1
ATOM 1448 N N . ALA C 1 18 ? 9.801 28.440 -12.422 1.00 76.99 13 ALA C N 1
ATOM 1449 C CA . ALA C 1 18 ? 8.704 28.998 -13.209 1.00 75.35 13 ALA C CA 1
ATO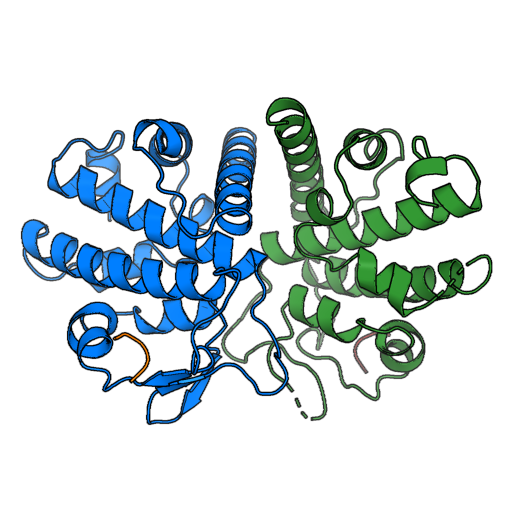M 1450 C C . ALA C 1 18 ? 7.507 28.039 -13.218 1.00 69.47 13 ALA C C 1
ATOM 1451 O O . ALA C 1 18 ? 6.358 28.467 -13.062 1.00 70.05 13 ALA C O 1
ATOM 1453 N N . ARG C 1 19 ? 7.775 26.742 -13.341 1.00 65.69 14 ARG C N 1
ATOM 1454 C CA . ARG C 1 19 ? 6.699 25.764 -13.341 1.00 66.95 14 ARG C CA 1
ATOM 1455 C C . ARG C 1 19 ? 5.890 25.906 -12.045 1.00 66.34 14 ARG C C 1
ATOM 1456 O O . ARG C 1 19 ? 4.653 26.066 -12.089 1.00 62.05 14 ARG C O 1
ATOM 1464 N N . GLU C 1 20 ? 6.581 25.966 -10.906 1.00 67.36 15 GLU C N 1
ATOM 1465 C CA . GLU C 1 20 ? 5.860 26.074 -9.638 1.00 66.37 15 GLU C CA 1
ATOM 1466 C C . GLU C 1 20 ? 5.033 27.338 -9.506 1.00 66.81 15 GLU C C 1
ATOM 1467 O O . GLU C 1 20 ? 3.889 27.285 -9.021 1.00 69.64 15 GLU C O 1
ATOM 1473 N N . GLU C 1 21 ? 5.585 28.455 -9.970 1.00 68.58 16 GLU C N 1
ATOM 1474 C CA . GLU C 1 21 ? 4.859 29.716 -9.905 1.00 75.50 16 GLU C CA 1
ATOM 1475 C C . GLU C 1 21 ? 3.549 29.570 -10.648 1.00 75.02 16 GLU C C 1
ATOM 1476 O O . GLU C 1 21 ? 2.508 30.035 -10.179 1.00 76.68 16 GLU C O 1
ATOM 1482 N N . LEU C 1 22 ? 3.609 28.911 -11.808 1.00 72.30 17 LEU C N 1
ATOM 1483 C CA . LEU C 1 22 ? 2.445 28.828 -12.687 1.00 72.80 17 LEU C CA 1
ATOM 1484 C C . LEU C 1 22 ? 1.426 27.836 -12.146 1.00 69.45 17 LEU C C 1
ATOM 1485 O O . LEU C 1 22 ? 0.215 28.115 -12.168 1.00 67.38 17 LEU C O 1
ATOM 1490 N N . ALA C 1 23 ? 1.920 26.707 -11.632 1.00 68.65 18 ALA C N 1
ATOM 1491 C CA . ALA C 1 23 ? 1.046 25.707 -11.022 1.00 70.44 18 ALA C CA 1
ATOM 1492 C C . ALA C 1 23 ? 0.293 26.289 -9.832 1.00 73.24 18 ALA C C 1
ATOM 1493 O O . ALA C 1 23 ? -0.911 26.075 -9.700 1.00 76.56 18 ALA C O 1
ATOM 1495 N N . SER C 1 24 ? 0.994 27.085 -9.026 1.00 73.58 19 SER C N 1
ATOM 1496 C CA . SER C 1 24 ? 0.422 27.677 -7.823 1.00 80.44 19 SER C CA 1
ATOM 1497 C C . SER C 1 24 ? -0.696 28.620 -8.159 1.00 79.86 19 SER C C 1
ATOM 1498 O O . SER C 1 24 ? -1.757 28.571 -7.533 1.00 80.13 19 SER C O 1
ATOM 1501 N N . ALA C 1 25 ? -0.460 29.470 -9.156 1.00 80.11 20 ALA C N 1
ATOM 1502 C CA . ALA C 1 25 ? -1.470 30.413 -9.611 1.00 81.61 20 ALA C CA 1
ATOM 1503 C C . ALA C 1 25 ? -2.721 29.680 -10.081 1.00 83.42 20 ALA C C 1
ATOM 1504 O O . ALA C 1 25 ? -3.840 30.166 -9.888 1.00 85.77 20 ALA C O 1
ATOM 1506 N N . LEU C 1 26 ? -2.526 28.502 -10.678 1.00 81.42 21 LEU C N 1
ATOM 1507 C CA . LEU C 1 26 ? -3.650 27.678 -11.116 1.00 84.37 21 LEU C CA 1
ATOM 1508 C C . LEU C 1 26 ? -4.415 27.151 -9.907 1.00 86.06 21 LEU C C 1
ATOM 1509 O O . LEU C 1 26 ? -5.646 27.061 -9.932 1.00 89.34 21 LEU C O 1
ATOM 1514 N N . ARG C 1 27 ? -3.680 26.822 -8.847 1.00 84.07 22 ARG C N 1
ATOM 1515 C CA . ARG C 1 27 ? -4.288 26.341 -7.611 1.00 84.23 22 ARG C CA 1
ATOM 1516 C C . ARG C 1 27 ? -5.076 27.432 -6.904 1.00 87.27 22 ARG C C 1
ATOM 1517 O O . ARG C 1 27 ? -6.044 27.113 -6.216 1.00 91.10 22 ARG C O 1
ATOM 1525 N N . ARG C 1 28 ? -4.646 28.693 -7.048 1.00 88.14 23 ARG C N 1
ATOM 1526 C CA . ARG C 1 28 ? -5.381 29.868 -6.530 1.00 94.22 23 ARG C CA 1
ATOM 1527 C C . ARG C 1 28 ? -6.593 30.227 -7.393 1.00 95.33 23 ARG C C 1
ATOM 1528 O O . ARG C 1 28 ? -7.687 30.487 -6.882 1.00 97.56 23 ARG C O 1
ATOM 1536 N N . ASP C 1 29 ? -6.355 30.296 -8.705 1.00 90.88 24 ASP C N 1
ATOM 1537 C CA . ASP C 1 29 ? -7.366 30.638 -9.690 1.00 89.63 24 ASP C CA 1
ATOM 1538 C C . ASP C 1 29 ? -7.313 29.666 -10.879 1.00 91.21 24 ASP C C 1
ATOM 1539 O O . ASP C 1 29 ? -6.418 29.734 -11.744 1.00 85.90 24 ASP C O 1
ATOM 1544 N N . SER C 1 30 ? -8.310 28.789 -10.933 1.00 95.03 25 SER C N 1
ATOM 1545 C CA . SER C 1 30 ? -8.380 27.740 -11.944 1.00 96.85 25 SER C CA 1
ATOM 1546 C C . SER C 1 30 ? -8.758 28.260 -13.327 1.00 93.77 25 SER C C 1
ATOM 1547 O O . SER C 1 30 ? -8.689 27.513 -14.307 1.00 90.61 25 SER C O 1
ATOM 1550 N N . GLY C 1 31 ? -9.176 29.524 -13.406 1.00 94.05 26 GLY C N 1
ATOM 1551 C CA . GLY C 1 31 ? -9.528 30.117 -14.688 1.00 93.24 26 GLY C CA 1
ATOM 1552 C C . GLY C 1 31 ? -8.435 31.003 -15.260 1.00 92.11 26 GLY C C 1
ATOM 1553 O O . GLY C 1 31 ? -8.547 31.499 -16.375 1.00 94.74 26 GLY C O 1
ATOM 1554 N N . GLN C 1 32 ? -7.359 31.158 -14.497 1.00 91.45 27 GLN C N 1
ATOM 1555 C CA . GLN C 1 32 ? -6.188 31.952 -14.866 1.00 93.04 27 GLN C CA 1
ATOM 1556 C C . GLN C 1 32 ? -5.621 31.564 -16.243 1.00 90.68 27 GLN C C 1
ATOM 1557 O O . GLN C 1 32 ? -5.431 30.376 -16.568 1.00 83.62 27 GLN C O 1
ATOM 1563 N N . ALA C 1 33 ? -5.349 32.584 -17.047 1.00 94.45 28 ALA C N 1
ATOM 1564 C CA . ALA C 1 33 ? -4.784 32.399 -18.382 1.00 93.33 28 ALA C CA 1
ATOM 1565 C C . ALA C 1 33 ? -3.371 32.975 -18.375 1.00 91.69 28 ALA C C 1
ATOM 1566 O O . ALA C 1 33 ? -3.124 34.028 -17.766 1.00 95.65 28 ALA C O 1
ATOM 1568 N N . PHE C 1 34 ? -2.442 32.285 -19.028 1.00 85.52 29 PHE C N 1
ATOM 1569 C CA . PHE C 1 34 ? -1.058 32.738 -19.032 1.00 85.28 29 PHE C CA 1
ATOM 1570 C C . PHE C 1 34 ? -0.653 33.344 -20.396 1.00 88.92 29 PHE C C 1
ATOM 1571 O O . PHE C 1 34 ? -1.045 32.837 -21.462 1.00 87.04 29 PHE C O 1
ATOM 1579 N N . SER C 1 35 ? 0.119 34.436 -20.338 1.00 91.16 30 SER C N 1
ATOM 1580 C CA . SER C 1 35 ? 0.662 35.110 -21.517 1.00 90.22 30 SER C CA 1
ATOM 1581 C C . SER C 1 35 ? 1.916 34.365 -22.020 1.00 89.63 30 SER C C 1
ATOM 1582 O O . SER C 1 35 ? 2.442 33.470 -21.321 1.00 86.67 30 SER C O 1
ATOM 1585 N N . LEU C 1 36 ? 2.388 34.708 -23.224 1.00 86.57 31 LEU C N 1
ATOM 1586 C CA . LEU C 1 36 ? 3.579 34.048 -23.768 1.00 81.54 31 LEU C CA 1
ATOM 1587 C C . LEU C 1 36 ? 4.864 34.468 -23.015 1.00 85.21 31 LEU C C 1
ATOM 1588 O O . LEU C 1 36 ? 5.814 33.675 -22.916 1.00 83.11 31 LEU C O 1
ATOM 1593 N N . GLU C 1 37 ? 4.873 35.692 -22.471 1.00 91.72 32 GLU C N 1
ATOM 1594 C CA . GLU C 1 37 ? 5.986 36.189 -21.644 1.00 95.59 32 GLU C CA 1
ATOM 1595 C C . GLU C 1 37 ? 6.044 35.446 -20.312 1.00 94.73 32 GLU C C 1
ATOM 1596 O O . GLU C 1 37 ? 7.121 35.245 -19.745 1.00 98.41 32 GLU C O 1
ATOM 1598 N N . GLN C 1 38 ? 4.882 35.073 -19.789 1.00 90.35 33 GLN C N 1
ATOM 1599 C CA . GLN C 1 38 ? 4.843 34.240 -18.597 1.00 88.80 33 GLN C CA 1
ATOM 1600 C C . GLN C 1 38 ? 5.377 32.832 -18.902 1.00 87.59 33 GLN C C 1
ATOM 1601 O O . GLN C 1 38 ? 6.138 32.269 -18.124 1.00 88.62 33 GLN C O 1
ATOM 1607 N N . LEU C 1 39 ? 5.010 32.275 -20.052 1.00 85.40 34 LEU C N 1
ATOM 1608 C CA . LEU C 1 39 ? 5.384 30.898 -20.374 1.00 79.40 34 LEU C CA 1
ATOM 1609 C C . LEU C 1 39 ? 6.799 30.756 -20.962 1.00 80.78 34 LEU C C 1
ATOM 1610 O O . LEU C 1 39 ? 7.324 29.641 -21.032 1.00 75.71 34 LEU C O 1
ATOM 1615 N N . ARG C 1 40 ? 7.412 31.880 -21.353 1.00 87.26 35 ARG C N 1
ATOM 1616 C CA . ARG C 1 40 ? 8.728 31.895 -22.020 1.00 90.94 35 ARG C CA 1
ATOM 1617 C C . ARG C 1 40 ? 9.811 31.009 -21.385 1.00 90.65 35 ARG C C 1
ATOM 1618 O O . ARG C 1 40 ? 10.500 30.283 -22.094 1.00 89.51 35 ARG C O 1
ATOM 1620 N N . PRO C 1 41 ? 9.968 31.059 -20.047 1.00 95.39 36 PRO C N 1
ATOM 1621 C CA . PRO C 1 41 ? 10.996 30.208 -19.428 1.00 94.64 36 PRO C CA 1
ATOM 1622 C C . PRO C 1 41 ? 10.766 28.711 -19.615 1.00 90.80 36 PRO C C 1
ATOM 1623 O O . PRO C 1 41 ? 11.729 27.932 -19.582 1.00 90.25 36 PRO C O 1
ATOM 1627 N N . LEU C 1 42 ? 9.507 28.321 -19.793 1.00 87.59 37 LEU C N 1
ATOM 1628 C CA . LEU C 1 42 ? 9.171 26.930 -20.050 1.00 81.93 37 LEU C CA 1
ATOM 1629 C C . LEU C 1 42 ? 9.330 26.568 -21.529 1.00 82.32 37 LEU C C 1
ATOM 1630 O O . LEU C 1 42 ? 9.559 25.402 -21.846 1.00 82.37 37 LEU C O 1
ATOM 1635 N N . LEU C 1 43 ? 9.193 27.567 -22.409 1.00 82.23 38 LEU C N 1
ATOM 1636 C CA . LEU C 1 43 ? 9.229 27.397 -23.874 1.00 83.73 38 LEU C CA 1
ATOM 1637 C C . LEU C 1 43 ? 10.632 27.510 -24.469 1.00 83.15 38 LEU C C 1
ATOM 1638 O O . LEU C 1 43 ? 10.987 26.781 -25.404 1.00 78.45 38 LEU C O 1
ATOM 1643 N N . ALA C 1 44 ? 11.387 28.476 -23.945 1.00 88.26 39 ALA C N 1
ATOM 1644 C CA . ALA C 1 44 ? 12.708 28.845 -24.451 1.00 95.72 39 ALA C CA 1
ATOM 1645 C C . ALA C 1 44 ? 13.791 27.953 -23.876 1.00 100.92 39 ALA C C 1
ATOM 1646 O O . ALA C 1 44 ? 14.966 28.078 -24.239 1.00 106.13 39 ALA C O 1
ATOM 1648 N N . SER C 1 45 ? 13.391 27.063 -22.974 1.00 99.46 40 SER C N 1
ATOM 1649 C CA . SER C 1 45 ? 14.328 26.180 -22.307 1.00 100.99 40 SER C CA 1
ATOM 1650 C C . SER C 1 45 ? 15.007 25.267 -23.325 1.00 105.18 40 SER C C 1
ATOM 1651 O O . SER C 1 45 ? 14.441 24.990 -24.392 1.00 105.08 40 SER C O 1
ATOM 1654 N N . SER C 1 46 ? 16.226 24.824 -23.009 1.00 108.12 41 SER C N 1
ATOM 1655 C CA . SER C 1 46 ? 16.962 23.930 -23.903 1.00 108.37 41 SER C CA 1
ATOM 1656 C C . SER C 1 46 ? 16.871 22.482 -23.439 1.00 103.76 41 SER C C 1
ATOM 1657 O O . SER C 1 46 ? 17.521 21.601 -24.010 1.00 104.63 41 SER C O 1
ATOM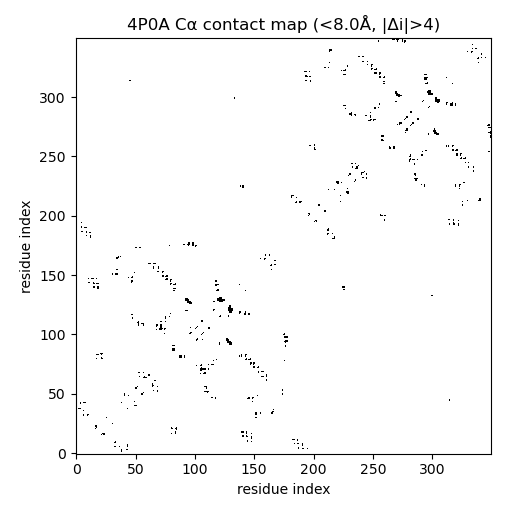 1660 N N . LEU C 1 47 ? 16.068 22.245 -22.403 1.00 99.35 42 LEU C N 1
ATOM 1661 C CA . LEU C 1 47 ? 15.771 20.888 -21.950 1.00 95.19 42 LEU C CA 1
ATOM 1662 C C . LEU C 1 47 ? 15.003 20.132 -23.052 1.00 92.51 42 LEU C C 1
ATOM 1663 O O . LEU C 1 47 ? 14.266 20.746 -23.833 1.00 89.16 42 LEU C O 1
ATOM 1668 N N . PRO C 1 48 ? 15.189 18.797 -23.134 1.00 92.88 43 PRO C N 1
ATOM 1669 C CA . PRO C 1 48 ? 14.421 17.936 -24.055 1.00 93.63 43 PRO C CA 1
ATOM 1670 C C . PRO C 1 48 ? 12.960 17.787 -23.607 1.00 94.52 43 PRO C C 1
ATOM 1671 O O . PRO C 1 48 ? 12.657 18.143 -22.463 1.00 94.71 43 PRO C O 1
ATOM 1675 N N . LEU C 1 49 ? 12.088 17.235 -24.455 1.00 94.38 44 LEU C N 1
ATOM 1676 C CA . LEU C 1 49 ? 10.680 17.055 -24.084 1.00 91.93 44 LEU C CA 1
ATOM 1677 C C . LEU C 1 49 ? 10.555 16.137 -22.889 1.00 91.18 44 LEU C C 1
ATOM 1678 O O . LEU C 1 49 ? 9.719 16.356 -22.012 1.00 91.81 44 LEU C O 1
ATOM 1683 N N . ALA C 1 50 ? 11.390 15.108 -22.840 1.00 90.51 45 ALA C N 1
ATOM 1684 C CA . ALA C 1 50 ? 11.321 14.178 -21.725 1.00 88.38 45 ALA C CA 1
ATOM 1685 C C . ALA C 1 50 ? 11.666 14.888 -20.411 1.00 85.59 45 ALA C C 1
ATOM 1686 O O . ALA C 1 50 ? 11.218 14.492 -19.327 1.00 87.66 45 ALA C O 1
ATOM 1688 N N . ALA C 1 51 ? 12.457 15.946 -20.505 1.00 81.42 46 ALA C N 1
ATOM 1689 C CA . ALA C 1 51 ? 12.868 16.662 -19.312 1.00 78.90 46 ALA C CA 1
ATOM 1690 C C . ALA C 1 51 ? 11.963 17.865 -19.037 1.00 78.90 46 ALA C C 1
ATOM 1691 O O . ALA C 1 51 ? 12.025 18.457 -17.946 1.00 77.98 46 ALA C O 1
ATOM 1693 N N . ARG C 1 52 ? 11.101 18.198 -20.007 1.00 75.02 47 ARG C N 1
ATOM 1694 C CA . ARG C 1 52 ? 10.221 19.367 -19.884 1.00 72.08 47 ARG C CA 1
ATOM 1695 C C . ARG C 1 52 ? 8.771 19.002 -19.560 1.00 68.59 47 ARG C C 1
ATOM 1696 O O . ARG C 1 52 ? 8.045 19.796 -18.968 1.00 68.74 47 ARG C O 1
ATOM 1704 N N . TYR C 1 53 ? 8.369 17.791 -19.926 1.00 66.36 48 TYR C N 1
ATOM 1705 C CA . TYR C 1 53 ? 7.057 17.270 -19.555 1.00 66.89 48 TYR C CA 1
ATOM 1706 C C . TYR C 1 53 ? 7.226 16.144 -18.525 1.00 66.60 48 TYR C C 1
ATOM 1707 O O . TYR C 1 53 ? 7.659 15.038 -18.866 1.00 66.33 48 TYR C O 1
ATOM 1716 N N . LEU C 1 54 ? 6.922 16.443 -17.257 1.00 64.18 49 LEU C N 1
ATOM 1717 C CA . LEU C 1 54 ? 7.217 15.484 -16.195 1.00 67.04 49 LEU C CA 1
ATOM 1718 C C . LEU C 1 54 ? 6.159 14.391 -16.070 1.00 68.95 49 LEU C C 1
ATOM 1719 O O . LEU C 1 54 ? 6.470 13.267 -15.672 1.00 71.65 49 LEU C O 1
ATOM 1724 N N . GLN C 1 55 ? 4.915 14.726 -16.398 1.00 70.42 50 GLN C N 1
ATOM 1725 C CA . GLN C 1 55 ? 3.804 13.785 -16.295 1.00 70.40 50 GLN C CA 1
ATOM 1726 C C . GLN C 1 55 ? 3.159 13.435 -17.636 1.00 67.57 50 GLN C C 1
ATOM 1727 O O . GLN C 1 55 ? 2.911 12.261 -17.922 1.00 67.13 50 GLN C O 1
ATOM 1733 N N . LEU C 1 56 ? 2.853 14.457 -18.433 1.00 68.01 51 LEU C N 1
ATOM 1734 C CA . LEU C 1 56 ? 2.324 14.241 -19.784 1.00 72.94 51 LEU C CA 1
ATOM 1735 C C . LEU C 1 56 ? 3.340 13.493 -20.647 1.00 74.83 51 LEU C C 1
ATOM 1736 O O . LEU C 1 56 ? 4.530 13.845 -20.649 1.00 75.93 51 LEU C O 1
ATOM 1741 N N . ASP C 1 57 ? 2.883 12.475 -21.380 1.00 74.95 52 ASP C N 1
ATOM 1742 C CA . ASP C 1 57 ? 3.731 11.853 -22.401 1.00 76.52 52 ASP C CA 1
ATOM 1743 C C . ASP C 1 57 ? 3.637 12.710 -23.650 1.00 75.37 52 ASP C C 1
ATOM 1744 O O . ASP C 1 57 ? 2.906 12.380 -24.597 1.00 76.02 52 ASP C O 1
ATOM 1749 N N . ALA C 1 58 ? 4.356 13.823 -23.653 1.00 73.57 53 ALA C N 1
ATOM 1750 C CA . ALA C 1 58 ? 4.210 14.781 -24.745 1.00 74.07 53 ALA C CA 1
ATOM 1751 C C . ALA C 1 58 ? 4.663 14.204 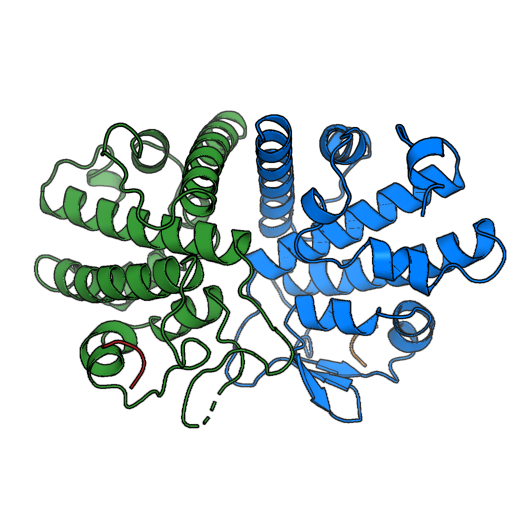-26.099 1.00 73.85 53 ALA C C 1
ATOM 1752 O O . ALA C 1 58 ? 3.964 14.343 -27.119 1.00 73.20 53 ALA C O 1
ATOM 1754 N N . ALA C 1 59 ? 5.818 13.546 -26.091 1.00 75.22 54 ALA C N 1
ATOM 1755 C CA . ALA C 1 59 ? 6.428 13.028 -27.309 1.00 80.12 54 ALA C CA 1
ATOM 1756 C C . ALA C 1 59 ? 5.514 12.067 -28.048 1.00 81.44 54 ALA C C 1
ATOM 1757 O O . ALA C 1 59 ? 5.283 12.236 -29.252 1.00 82.99 54 ALA C O 1
ATOM 1759 N N . ARG C 1 60 ? 4.954 11.096 -27.327 1.00 81.42 55 ARG C N 1
ATOM 1760 C CA . ARG C 1 60 ? 4.042 10.151 -27.965 1.00 84.02 55 ARG C CA 1
ATOM 1761 C C . ARG C 1 60 ? 2.743 10.796 -28.363 1.00 79.66 55 ARG C C 1
ATOM 1762 O O . ARG C 1 60 ? 2.218 10.497 -29.422 1.00 81.03 55 ARG C O 1
ATOM 1770 N N . LEU C 1 61 ? 2.235 11.700 -27.530 1.00 76.69 56 LEU C N 1
ATOM 1771 C CA . LEU C 1 61 ? 0.997 12.417 -27.854 1.00 73.66 56 LEU C CA 1
ATOM 1772 C C . LEU C 1 61 ? 1.196 13.136 -29.177 1.00 7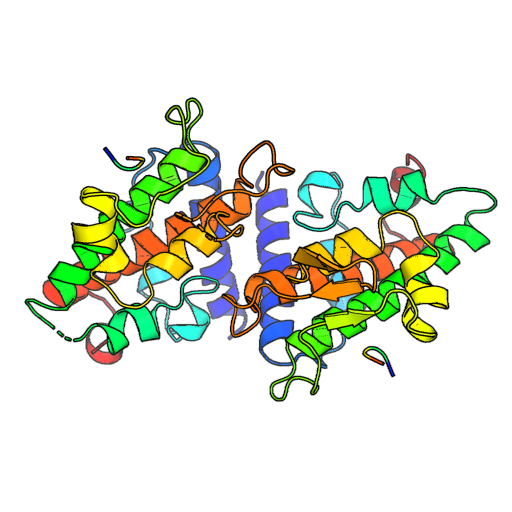3.54 56 LEU C C 1
ATOM 1773 O O . LEU C 1 61 ? 0.299 13.181 -30.016 1.00 74.05 56 LEU C O 1
ATOM 1778 N N . VAL C 1 62 ? 2.392 13.682 -29.358 1.00 72.95 57 VAL C N 1
ATOM 1779 C CA . VAL C 1 62 ? 2.708 14.352 -30.586 1.00 79.42 57 VAL C CA 1
ATOM 1780 C C . VAL C 1 62 ? 2.999 13.309 -31.664 1.00 81.81 57 VAL C C 1
ATOM 1781 O O . VAL C 1 62 ? 2.224 13.160 -32.612 1.00 81.28 57 VAL C O 1
ATOM 1785 N N . ARG C 1 63 ? 4.072 12.546 -31.468 1.00 81.28 58 ARG C N 1
ATOM 1786 C CA . ARG C 1 63 ? 4.560 11.652 -32.509 1.00 82.98 58 ARG C CA 1
ATOM 1787 C C . ARG C 1 63 ? 3.564 10.537 -32.894 1.00 83.38 58 ARG C C 1
ATOM 1788 O O . ARG C 1 63 ? 3.479 10.179 -34.067 1.00 85.93 58 ARG C O 1
ATOM 1796 N N . CYS C 1 64 ? 2.797 10.007 -31.936 1.00 80.41 59 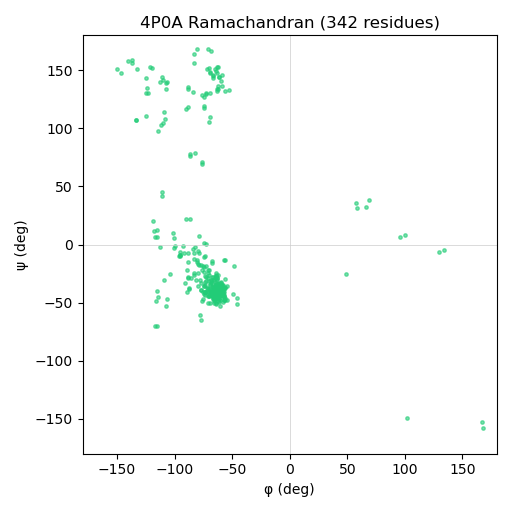CYS C N 1
ATOM 1797 C CA . CYS C 1 64 ? 1.898 8.876 -32.236 1.00 79.14 59 CYS C CA 1
ATOM 1798 C C . CYS C 1 64 ? 0.541 9.248 -32.864 1.00 85.51 59 CYS C C 1
ATOM 1799 O O . CYS C 1 64 ? -0.251 8.370 -33.245 1.00 85.56 59 CYS C O 1
ATOM 1802 N N . ASN C 1 65 ? 0.320 10.550 -33.013 1.00 91.10 60 ASN C N 1
ATOM 1803 C CA . ASN C 1 65 ? -0.891 11.091 -33.627 1.00 99.83 60 ASN C CA 1
ATOM 1804 C C . ASN C 1 65 ? -0.589 11.911 -34.894 1.00 108.66 60 ASN C C 1
ATOM 1805 O O . ASN C 1 65 ? -1.401 12.733 -35.334 1.00 114.66 60 ASN C O 1
ATOM 1810 N N . ALA C 1 66 ? 0.587 11.684 -35.471 1.00 109.00 61 ALA C N 1
ATOM 1811 C CA . ALA C 1 66 ? 1.010 12.399 -36.664 1.00 110.35 61 ALA C CA 1
ATOM 1812 C C . ALA C 1 66 ? 0.426 11.744 -37.920 1.00 113.76 61 ALA C C 1
ATOM 1813 O O . ALA C 1 66 ? 1.138 11.379 -38.856 1.00 114.28 61 ALA C O 1
ATOM 1815 N N . PRO C 1 70 ? 1.356 18.084 -40.562 1.00 156.16 65 PRO C N 1
ATOM 1816 C CA . PRO C 1 70 ? 1.234 18.878 -39.336 1.00 153.65 65 PRO C CA 1
ATOM 1817 C C . PRO C 1 70 ? -0.001 19.791 -39.348 1.00 151.84 65 PRO C C 1
ATOM 1818 O O . PRO C 1 70 ? -0.719 19.850 -38.346 1.00 150.10 65 PRO C O 1
ATOM 1822 N N . ARG C 1 71 ? -0.247 20.484 -40.462 1.00 151.23 66 ARG C N 1
ATOM 1823 C CA . ARG C 1 71 ? -1.362 21.432 -40.557 1.00 150.22 66 ARG C CA 1
ATOM 1824 C C . ARG C 1 71 ? -2.720 20.802 -40.232 1.00 148.56 66 ARG C C 1
ATOM 1825 O O . ARG C 1 71 ? -3.714 21.509 -40.037 1.00 150.43 66 ARG C O 1
ATOM 1827 N N . ASN C 1 72 ? -2.751 19.470 -40.193 1.00 144.31 67 ASN C N 1
ATOM 1828 C CA . ASN C 1 72 ? -3.920 18.710 -39.758 1.00 139.77 67 ASN C CA 1
ATOM 1829 C C . ASN C 1 72 ? -3.684 17.900 -38.472 1.00 131.24 67 ASN C C 1
ATOM 1830 O O . ASN C 1 72 ? -4.562 17.828 -37.614 1.00 129.08 67 ASN C O 1
ATOM 1835 N N . TYR C 1 73 ? -2.503 17.292 -38.346 1.00 126.14 68 TYR C N 1
ATOM 1836 C CA . TYR C 1 73 ? -2.192 16.461 -37.177 1.00 120.87 68 TYR C CA 1
ATOM 1837 C C . TYR C 1 73 ? -1.973 17.293 -35.904 1.00 117.63 68 TYR C C 1
ATOM 1838 O O . TYR C 1 73 ? -2.367 16.880 -34.806 1.00 115.45 68 TYR C O 1
ATOM 1840 N N . LEU C 1 74 ? -1.348 18.460 -36.066 1.00 115.67 69 LEU C N 1
ATOM 1841 C CA . LEU C 1 74 ? -1.118 19.385 -34.957 1.00 111.90 69 LEU C CA 1
ATOM 1842 C C . LEU C 1 74 ? -2.420 20.090 -34.548 1.00 109.91 69 LEU C C 1
ATOM 1843 O O . LEU C 1 74 ? -2.570 20.475 -33.388 1.00 110.09 69 LEU C O 1
ATOM 1848 N N . ASN C 1 75 ? -3.357 20.243 -35.488 1.00 106.96 70 ASN C N 1
ATOM 1849 C CA . ASN C 1 75 ? -4.643 20.889 -35.200 1.00 106.31 70 ASN C CA 1
ATOM 1850 C C . ASN C 1 75 ? -5.628 19.944 -34.494 1.00 106.13 70 ASN C C 1
ATOM 1851 O O . ASN C 1 75 ? -6.424 20.378 -33.651 1.00 105.90 70 ASN C O 1
ATOM 1853 N N . THR C 1 76 ? -5.597 18.663 -34.859 1.00 106.05 71 THR C N 1
ATOM 1854 C CA . THR C 1 76 ? -6.439 17.662 -34.199 1.00 107.07 71 THR C CA 1
ATOM 1855 C C . THR C 1 76 ? -6.026 17.447 -32.735 1.00 108.81 71 THR C C 1
ATOM 1856 O O . THR C 1 76 ? -6.881 17.378 -31.832 1.00 112.31 71 THR C O 1
ATOM 1860 N N . LEU C 1 77 ? -4.718 17.347 -32.504 1.00 103.60 72 LEU C N 1
ATOM 1861 C CA . LEU C 1 77 ? -4.203 17.227 -31.146 1.00 99.70 72 LEU C CA 1
ATOM 1862 C C . LEU C 1 77 ? -4.599 18.413 -30.311 1.00 94.42 72 LEU C C 1
ATOM 1863 O O . LEU C 1 77 ? -4.963 18.242 -29.161 1.00 92.68 72 LEU C O 1
ATOM 1868 N N . SER C 1 78 ? -4.486 19.611 -30.885 1.00 94.66 73 SER C N 1
ATOM 1869 C CA . SER C 1 78 ? -4.801 20.844 -30.166 1.00 99.06 73 SER C CA 1
ATOM 1870 C C . SER C 1 78 ? -6.243 20.835 -29.698 1.00 99.31 73 SER C C 1
ATOM 1871 O O . SER C 1 78 ? -6.547 21.332 -28.613 1.00 98.83 73 SER C O 1
ATOM 1874 N N . THR C 1 79 ? -7.120 20.265 -30.520 1.00 99.22 74 THR C N 1
ATOM 1875 C CA . THR C 1 79 ? -8.528 20.140 -30.173 1.00 101.61 74 THR C CA 1
ATOM 1876 C C . THR C 1 79 ? -8.718 19.216 -28.972 1.00 101.41 74 THR C C 1
ATOM 1877 O O . THR C 1 79 ? -9.482 19.515 -28.038 1.00 102.42 74 THR C O 1
ATOM 1881 N N . ALA C 1 80 ? -7.980 18.111 -28.986 1.00 96.51 75 ALA C N 1
ATOM 1882 C CA . ALA C 1 80 ? -8.007 17.186 -27.874 1.00 88.91 75 ALA C CA 1
ATOM 1883 C C . ALA C 1 80 ? -7.439 17.850 -26.621 1.00 84.63 75 ALA C C 1
ATOM 1884 O O . ALA C 1 80 ? -7.976 17.663 -25.518 1.00 80.48 75 ALA C O 1
ATOM 1886 N N . LEU C 1 81 ? -6.381 18.650 -26.800 1.00 82.17 76 LEU C N 1
ATOM 1887 C CA . LEU C 1 81 ? -5.676 19.276 -25.674 1.00 81.00 76 LEU C CA 1
ATOM 1888 C C . LEU C 1 81 ? -6.535 20.332 -24.995 1.00 84.68 76 LEU C C 1
ATOM 1889 O O . LEU C 1 81 ? -6.574 20.430 -23.752 1.00 75.21 76 LEU C O 1
ATOM 1894 N N . ASN C 1 82 ? -7.240 21.103 -25.819 1.00 92.29 77 ASN C N 1
ATOM 1895 C CA . ASN C 1 82 ? -8.061 22.187 -25.313 1.00 98.99 77 ASN C CA 1
ATOM 1896 C C . ASN C 1 82 ? -9.182 21.657 -24.398 1.00 96.69 77 ASN C C 1
ATOM 1897 O O . ASN C 1 82 ? -9.550 22.294 -23.399 1.00 95.87 77 ASN C O 1
ATOM 1902 N N . ILE C 1 83 ? -9.708 20.489 -24.761 1.00 93.12 78 ILE C N 1
ATOM 1903 C CA . ILE C 1 83 ? -10.724 19.794 -23.978 1.00 91.95 78 ILE C CA 1
ATOM 1904 C C . ILE C 1 83 ? -10.109 19.085 -22.745 1.00 87.13 78 ILE C C 1
ATOM 1905 O O . ILE C 1 83 ? -10.686 19.088 -21.642 1.00 85.68 78 ILE C O 1
ATOM 1910 N N . LEU C 1 84 ? -8.935 18.496 -22.936 1.00 81.54 79 LEU C N 1
ATOM 1911 C CA . LEU C 1 84 ? -8.213 17.897 -21.832 1.00 80.24 79 LEU C CA 1
ATOM 1912 C C . LEU C 1 84 ? -7.938 18.935 -20.770 1.00 81.50 79 LEU C C 1
ATOM 1913 O O . LEU C 1 84 ? -8.038 18.650 -19.574 1.00 81.87 79 LEU C O 1
ATOM 1918 N N . GLU C 1 85 ? -7.600 20.140 -21.220 1.00 82.37 80 GLU C N 1
ATOM 1919 C CA . GLU C 1 85 ? -7.324 21.242 -20.316 1.00 84.44 80 GLU C CA 1
ATOM 1920 C C . GLU C 1 85 ? -8.550 21.570 -19.497 1.00 84.44 80 GLU C C 1
ATOM 1921 O O . GLU C 1 85 ? -8.441 21.789 -18.276 1.00 82.34 80 GLU C O 1
ATOM 1927 N N . LYS C 1 86 ? -9.708 21.598 -20.164 1.00 82.20 81 LYS C N 1
ATOM 1928 C CA . LYS C 1 86 ? -10.951 21.892 -19.462 1.00 87.97 81 LYS C CA 1
ATOM 1929 C C . LYS C 1 86 ? -11.268 20.842 -18.390 1.00 88.18 81 LYS C C 1
ATOM 1930 O O . LYS C 1 86 ? -11.679 21.199 -17.285 1.00 84.87 81 LYS C O 1
ATOM 1936 N N . TYR C 1 87 ? -11.003 19.568 -18.686 1.00 90.06 82 TYR C N 1
ATOM 1937 C CA . TYR C 1 87 ? -11.200 18.509 -17.698 1.00 90.20 82 TYR C CA 1
ATOM 1938 C C . TYR C 1 87 ? -10.338 18.794 -16.462 1.00 87.33 82 TYR C C 1
ATOM 1939 O O . TYR C 1 87 ? -10.788 18.590 -15.334 1.00 88.82 82 TYR C O 1
ATOM 1948 N N . GLY C 1 88 ? -9.120 19.289 -16.687 1.00 83.90 83 GLY C N 1
ATOM 1949 C CA . GLY C 1 88 ? -8.187 19.630 -15.621 1.00 78.50 83 GLY C CA 1
ATOM 1950 C C . GLY C 1 88 ? -8.655 20.831 -14.829 1.00 79.38 83 GLY C C 1
ATOM 1951 O O . GLY C 1 88 ? -8.684 20.791 -13.592 1.00 77.21 83 GLY C O 1
ATOM 1952 N N . ARG C 1 89 ? -9.004 21.912 -15.527 1.00 79.46 84 ARG C N 1
ATOM 1953 C CA . ARG C 1 89 ? -9.474 23.107 -14.825 1.00 81.76 84 ARG C CA 1
ATOM 1954 C C . ARG C 1 89 ? -10.752 22.828 -14.026 1.00 84.05 84 ARG C C 1
ATOM 1955 O O . ARG C 1 89 ? -10.917 23.342 -12.916 1.00 79.80 84 ARG C O 1
ATOM 1963 N N . ASN C 1 90 ? -11.645 22.014 -14.600 1.00 86.90 85 ASN C N 1
ATOM 1964 C CA . ASN C 1 90 ? -12.920 21.683 -13.957 1.00 92.29 85 ASN C CA 1
ATOM 1965 C C . ASN C 1 90 ? -12.695 21.000 -12.591 1.00 92.71 85 ASN C C 1
ATOM 1966 O O . ASN C 1 90 ? -13.496 21.166 -11.668 1.00 94.34 85 ASN C O 1
ATOM 1971 N N . LEU C 1 91 ? -11.608 20.232 -12.489 1.00 89.60 86 LEU C N 1
ATOM 1972 C CA . LEU C 1 91 ? -11.227 19.543 -11.267 1.00 94.57 86 LEU C CA 1
ATOM 1973 C C . LEU C 1 91 ? -10.592 20.501 -10.258 1.00 96.70 86 LEU C C 1
ATOM 1974 O O . LEU C 1 91 ? -10.489 20.180 -9.080 1.00 95.47 86 LEU C O 1
ATOM 1979 N N . LEU C 1 92 ? -10.150 21.665 -10.732 1.00 98.92 87 LEU C N 1
ATOM 1980 C CA . LEU C 1 92 ? -9.554 22.671 -9.857 1.00 100.24 87 LEU C CA 1
ATOM 1981 C C . LEU C 1 92 ? -10.613 23.695 -9.446 1.00 106.27 87 LEU C C 1
ATOM 1982 O O . LEU C 1 92 ? -10.385 24.514 -8.553 1.00 108.10 87 LEU C O 1
ATOM 1987 N N . SER C 1 93 ? -11.770 23.617 -10.102 1.00 109.83 88 SER C N 1
ATOM 1988 C CA . SER C 1 93 ? -12.896 24.524 -9.884 1.00 117.41 88 SER C CA 1
ATOM 1989 C C . SER C 1 93 ? -13.489 24.480 -8.465 1.00 123.47 88 SER C C 1
ATOM 1990 O O . SER C 1 93 ? -13.630 23.397 -7.878 1.00 119.74 88 SER C O 1
ATOM 1993 N N . PRO C 1 94 ? -13.788 25.674 -7.896 1.00 133.16 89 PRO C N 1
ATOM 1994 C CA . PRO C 1 94 ? -14.500 25.830 -6.617 1.00 137.14 89 PRO C CA 1
ATOM 1995 C C . PRO C 1 94 ? -15.890 25.185 -6.684 1.00 138.79 89 PRO C C 1
ATOM 1996 O O . PRO C 1 94 ? -16.351 24.601 -5.700 1.00 143.09 89 PRO C O 1
ATOM 2000 N N . GLN C 1 95 ? -16.550 25.318 -7.836 1.00 134.49 90 GLN C N 1
ATOM 2001 C CA . GLN C 1 95 ? -17.762 24.561 -8.126 1.00 130.02 90 GLN C CA 1
ATOM 2002 C C . GLN C 1 95 ? -17.531 23.577 -9.283 1.00 123.73 90 GLN C C 1
ATOM 2003 O O . GLN C 1 95 ? -17.605 23.955 -10.460 1.00 121.26 90 GLN C O 1
ATOM 2005 N N . ARG C 1 96 ? -17.264 22.315 -8.941 1.00 119.40 91 ARG C N 1
ATOM 2006 C CA . ARG C 1 96 ? -17.098 21.254 -9.930 1.00 114.64 91 ARG C CA 1
ATOM 2007 C C . ARG C 1 96 ? -18.441 20.954 -10.575 1.00 117.15 91 ARG C C 1
ATOM 2008 O O . ARG C 1 96 ? -19.486 21.079 -9.921 1.00 118.13 91 ARG C O 1
ATOM 2016 N N . PRO C 1 97 ? -18.419 20.557 -11.861 1.00 119.02 92 PRO C N 1
ATOM 2017 C CA . PRO C 1 97 ? -19.666 20.151 -12.516 1.00 124.05 92 PRO C CA 1
ATOM 2018 C C . PRO C 1 97 ? -20.216 18.947 -11.766 1.00 128.01 92 PRO C C 1
ATOM 2019 O O . PRO C 1 97 ? -19.413 18.163 -11.245 1.00 127.08 92 PRO C O 1
ATOM 2023 N N . ARG C 1 98 ? -21.536 18.833 -11.644 1.00 132.30 93 ARG C N 1
ATOM 2024 C CA . ARG C 1 98 ? -22.109 17.630 -11.064 1.00 133.78 93 ARG C CA 1
ATOM 2025 C C . ARG C 1 98 ? -21.665 16.461 -11.941 1.00 133.56 93 ARG C C 1
ATOM 2026 O O . ARG C 1 98 ? -21.617 16.590 -13.175 1.00 134.13 93 ARG C O 1
ATOM 2028 N N . TYR C 1 99 ? -21.345 15.331 -11.306 1.00 132.24 94 TYR C N 1
ATOM 2029 C CA . TYR C 1 99 ? -20.885 14.126 -12.010 1.00 130.87 94 TYR C CA 1
ATOM 2030 C C . TYR C 1 99 ? -19.498 14.285 -12.640 1.00 125.63 94 TYR C C 1
ATOM 2031 O O . TYR C 1 99 ? -19.254 13.806 -13.750 1.00 125.17 94 TYR C O 1
ATOM 2033 N N . TRP C 1 100 ? -18.607 14.980 -11.935 1.00 121.52 95 TRP C N 1
ATOM 2034 C CA . TRP C 1 100 ? -17.226 15.163 -12.382 1.00 115.96 95 TRP C CA 1
ATOM 2035 C C . TRP C 1 100 ? -16.402 13.887 -12.179 1.00 113.62 95 TRP C C 1
ATOM 2036 O O . TRP C 1 100 ? -15.335 13.731 -12.778 1.00 112.39 95 TRP C O 1
ATOM 2047 N N . ARG C 1 101 ? -16.907 12.990 -11.326 1.00 112.09 96 ARG C N 1
ATOM 2048 C CA . ARG C 1 101 ? -16.172 11.799 -10.883 1.00 109.81 96 ARG C CA 1
ATOM 2049 C C . ARG C 1 101 ? -15.914 10.733 -11.964 1.00 108.67 96 ARG C C 1
ATOM 2050 O O . ARG C 1 101 ? -15.101 9.823 -11.767 1.00 106.79 96 ARG C O 1
ATOM 2058 N N . GLY C 1 102 ? -16.604 10.830 -13.093 1.00 110.22 97 GLY C N 1
ATOM 2059 C CA . GLY C 1 102 ? -16.460 9.821 -14.122 1.00 112.35 97 GLY C CA 1
ATOM 2060 C C . GLY C 1 102 ? -16.669 10.297 -15.544 1.00 114.57 97 GLY C C 1
ATOM 2061 O O . GLY C 1 102 ? -17.428 11.236 -15.797 1.00 115.07 97 GLY C O 1
ATOM 2062 N N . VAL C 1 103 ? -15.994 9.636 -16.481 1.00 115.93 98 VAL C N 1
ATOM 2063 C CA . VAL C 1 103 ? -16.244 9.864 -17.902 1.00 118.05 98 VAL C CA 1
ATOM 2064 C C . VAL C 1 103 ? -16.628 8.539 -18.568 1.00 118.70 98 VAL C C 1
ATOM 2065 O O . VAL C 1 103 ? -15.954 7.529 -18.400 1.00 117.03 98 VAL C O 1
ATOM 2069 N N . LYS C 1 104 ? -17.716 8.535 -19.318 1.00 124.21 99 LYS C N 1
ATOM 2070 C CA . LYS C 1 104 ? -18.111 7.322 -20.019 1.00 129.92 99 LYS C CA 1
ATOM 2071 C C . LYS C 1 104 ? -17.400 7.357 -21.360 1.00 133.05 99 LYS C C 1
ATOM 2072 O O . LYS C 1 104 ? -17.342 8.410 -22.002 1.00 133.58 99 LYS C O 1
ATOM 2074 N N . PHE C 1 105 ? -16.826 6.224 -21.763 1.00 134.83 100 PHE C N 1
ATOM 2075 C CA . PHE C 1 105 ? -16.113 6.142 -23.035 1.00 135.28 100 PHE C CA 1
ATOM 2076 C C . PHE C 1 105 ? -17.013 6.553 -24.204 1.00 139.78 100 PHE C C 1
ATOM 2077 O O . PHE C 1 105 ? -16.535 7.094 -25.207 1.00 138.56 100 PHE C O 1
ATOM 2079 N N . ASN C 1 106 ? -18.316 6.322 -24.055 1.00 144.08 101 ASN C N 1
ATOM 2080 C CA . ASN C 1 106 ? -19.279 6.663 -25.092 1.00 148.17 101 ASN C CA 1
ATOM 2081 C C . ASN C 1 106 ? -19.794 8.104 -25.021 1.00 150.10 101 ASN C C 1
ATOM 2082 O O . ASN C 1 106 ? -20.871 8.396 -25.545 1.00 155.35 101 ASN C O 1
ATOM 2084 N N . ASN C 1 107 ? -19.035 8.998 -24.378 1.00 146.45 102 ASN C N 1
ATOM 2085 C CA . ASN C 1 107 ? -19.345 10.434 -24.410 1.00 144.49 102 ASN C CA 1
ATOM 2086 C C . ASN C 1 107 ? -19.022 11.034 -25.775 1.00 143.48 102 ASN C C 1
ATOM 2087 O O . ASN C 1 107 ? -17.923 10.831 -26.293 1.00 142.30 102 ASN C O 1
ATOM 2092 N N . PRO C 1 108 ? -19.992 11.764 -26.365 1.00 143.76 103 PRO C N 1
ATOM 2093 C CA . PRO C 1 108 ? -19.875 12.374 -27.697 1.00 142.99 103 PRO C CA 1
ATOM 2094 C C . PRO C 1 108 ? -18.661 13.283 -27.775 1.00 138.83 103 PRO C C 1
ATOM 2095 O O . PRO C 1 108 ? -17.912 13.224 -28.753 1.00 137.56 103 PRO C O 1
ATOM 2099 N N . VAL C 1 109 ? -18.508 14.141 -26.765 1.00 136.28 104 VAL C N 1
ATOM 2100 C CA . VAL C 1 109 ? -17.418 15.109 -26.718 1.00 130.90 104 VAL C CA 1
ATOM 2101 C C . VAL C 1 109 ? -16.075 14.441 -26.379 1.00 127.44 104 VAL C C 1
ATOM 2102 O O . VAL C 1 109 ? -15.041 14.848 -26.902 1.00 124.80 104 VAL C O 1
ATOM 2106 N N . PHE C 1 110 ? -16.086 13.424 -25.515 1.00 127.93 105 PHE C N 1
ATOM 2107 C CA . PHE C 1 110 ? -14.865 12.661 -25.216 1.00 126.10 105 PHE C CA 1
ATOM 2108 C C . PHE C 1 110 ? -14.456 11.812 -26.426 1.00 128.17 105 PHE C C 1
ATOM 2109 O O . PHE C 1 110 ? -13.268 11.688 -26.734 1.00 125.35 105 PHE C O 1
ATOM 2111 N N . ARG C 1 111 ? -15.441 11.201 -27.086 1.00 132.44 106 ARG C N 1
ATOM 2112 C CA . ARG C 1 111 ? -15.187 10.370 -28.267 1.00 132.64 106 ARG C CA 1
ATOM 2113 C C . ARG C 1 111 ? -14.702 11.185 -29.473 1.00 133.38 106 ARG C C 1
ATOM 2114 O O . ARG C 1 111 ? -13.816 10.743 -30.206 1.00 132.14 106 ARG C O 1
ATOM 2116 N N . SER C 1 112 ? -15.296 12.359 -29.693 1.00 135.55 107 SER C N 1
ATOM 2117 C CA . SER C 1 112 ? -14.949 13.178 -30.857 1.00 135.48 107 SER C CA 1
ATOM 2118 C C . SER C 1 112 ? -13.664 13.996 -30.653 1.00 133.30 107 SER C C 1
ATOM 2119 O O . SER C 1 112 ? -13.097 14.512 -31.621 1.00 132.41 107 SER C O 1
ATOM 2122 N N . THR C 1 113 ? -13.208 14.113 -29.405 1.00 132.39 108 THR C N 1
ATOM 2123 C CA . THR C 1 113 ? -12.016 14.907 -29.094 1.00 131.01 108 THR C CA 1
ATOM 2124 C C . THR C 1 113 ? -10.878 14.059 -28.517 1.00 129.86 108 THR C C 1
ATOM 2125 O O . THR C 1 113 ? -9.868 13.847 -29.184 1.00 128.83 108 THR C O 1
ATOM 2129 N N . VAL C 1 114 ? -11.061 13.580 -27.283 1.00 130.20 109 VAL C N 1
ATOM 2130 C CA . VAL C 1 114 ? -10.005 12.922 -26.496 1.00 126.59 109 VAL C CA 1
ATOM 2131 C C . VAL C 1 114 ? -9.578 11.512 -26.972 1.00 126.64 109 VAL C C 1
ATOM 2132 O O . VAL C 1 114 ? -8.381 11.254 -27.137 1.00 124.34 109 VAL C O 1
ATOM 2136 N N . ASP C 1 115 ? -10.534 10.605 -27.194 1.00 129.67 110 ASP C N 1
ATOM 2137 C CA . ASP C 1 115 ? -10.194 9.287 -27.752 1.00 130.52 110 ASP C CA 1
ATOM 2138 C C . ASP C 1 115 ? -9.989 9.379 -29.264 1.00 131.48 110 ASP C C 1
ATOM 2139 O O . ASP C 1 115 ? -9.837 8.359 -29.943 1.00 135.02 110 ASP C O 1
ATOM 2144 N N . ALA C 1 116 ? -10.001 10.600 -29.794 1.00 127.15 111 ALA C N 1
ATOM 2145 C CA . ALA C 1 116 ? -9.689 10.804 -31.199 1.00 123.81 111 ALA C CA 1
ATOM 2146 C C . ALA C 1 116 ? -8.179 10.768 -31.346 1.00 120.61 111 ALA C C 1
ATOM 2147 O O . ALA C 1 116 ? -7.653 10.604 -32.452 1.00 123.61 111 ALA C O 1
ATOM 2149 N N . VAL C 1 117 ? -7.477 10.920 -30.224 1.00 114.47 112 VAL C N 1
ATOM 2150 C CA . VAL C 1 117 ? -6.025 10.854 -30.252 1.00 110.16 112 VAL C CA 1
ATOM 2151 C C . VAL C 1 117 ? -5.472 9.734 -29.376 1.00 106.97 112 VAL C C 1
ATOM 2152 O O . VAL C 1 117 ? -6.067 9.336 -28.362 1.00 104.93 112 VAL C O 1
ATOM 2156 N N . GLN C 1 118 ? -4.305 9.250 -29.782 1.00 106.29 113 GLN C N 1
ATOM 2157 C CA . GLN C 1 118 ? -3.621 8.177 -29.091 1.00 104.51 113 GLN C CA 1
ATOM 2158 C C . GLN C 1 118 ? -3.017 8.717 -27.823 1.00 98.14 113 GLN C C 1
ATOM 2159 O O . GLN C 1 118 ? -2.128 9.565 -27.872 1.00 97.67 113 GLN C O 1
ATOM 2165 N N . GLY C 1 119 ? -3.474 8.198 -26.687 1.00 94.81 114 GLY C N 1
ATOM 2166 C CA . GLY C 1 119 ? -2.995 8.656 -25.394 1.00 89.59 114 GLY C CA 1
ATOM 2167 C C . GLY C 1 119 ? -3.942 9.631 -24.706 1.00 87.67 114 GLY C C 1
ATOM 2168 O O . GLY C 1 119 ? -3.592 10.208 -23.685 1.00 86.09 114 GLY C O 1
ATOM 2169 N N . GLY C 1 120 ? -5.140 9.816 -25.259 1.00 90.46 115 GLY C N 1
ATOM 2170 C CA . GLY C 1 120 ? -6.126 10.701 -24.665 1.00 90.02 115 GLY C CA 1
ATOM 2171 C C . GLY C 1 120 ? -6.596 10.220 -23.303 1.00 94.57 115 GLY C C 1
ATOM 2172 O O . GLY C 1 120 ? -6.657 10.991 -22.340 1.00 92.42 115 GLY C O 1
ATOM 2173 N N . ARG C 1 121 ? -6.888 8.927 -23.207 1.00 99.42 116 ARG C N 1
ATOM 2174 C CA . ARG C 1 121 ? -7.374 8.343 -21.956 1.00 99.29 116 ARG C CA 1
ATOM 2175 C C . ARG C 1 121 ? -6.334 8.440 -20.841 1.00 95.82 116 ARG C C 1
ATOM 2176 O O . ARG C 1 121 ? -6.696 8.581 -19.669 1.00 96.87 116 ARG C O 1
ATOM 2178 N N . ASP C 1 122 ? -5.052 8.358 -21.204 1.00 92.36 117 ASP C N 1
ATOM 2179 C CA . ASP C 1 122 ? -3.955 8.411 -20.229 1.00 91.47 117 ASP C CA 1
ATOM 2180 C C . ASP C 1 122 ? -3.816 9.762 -19.530 1.00 84.63 117 ASP C C 1
ATOM 2181 O O . ASP C 1 122 ? -3.325 9.829 -18.399 1.00 87.00 117 ASP C O 1
ATOM 2186 N N . VAL C 1 123 ? -4.221 10.834 -20.205 1.00 77.92 118 VAL C N 1
ATOM 2187 C CA . VAL C 1 123 ? -4.228 12.140 -19.572 1.00 77.48 118 VAL C CA 1
ATOM 2188 C C . VAL C 1 123 ? -5.337 12.180 -18.530 1.00 80.27 118 VAL C C 1
ATOM 2189 O O . VAL C 1 123 ? -5.143 12.715 -17.438 1.00 78.82 118 VAL C O 1
ATOM 2193 N N . LEU C 1 124 ? -6.477 11.561 -18.834 1.00 80.45 119 LEU C N 1
ATOM 2194 C CA . LEU C 1 124 ? -7.553 11.511 -17.847 1.00 81.41 119 LEU C CA 1
ATOM 2195 C C . LEU C 1 124 ? -7.139 10.737 -16.600 1.00 82.16 119 LEU C C 1
ATOM 2196 O O . LEU C 1 124 ? -7.610 11.041 -15.503 1.00 82.74 119 LEU C O 1
ATOM 2201 N N . ARG C 1 125 ? -6.263 9.747 -16.760 1.00 84.13 120 ARG C N 1
ATOM 2202 C CA . ARG C 1 125 ? -5.743 9.002 -15.611 1.00 85.30 120 ARG C CA 1
ATOM 2203 C C . ARG C 1 125 ? -4.754 9.852 -14.813 1.00 82.80 120 ARG C C 1
ATOM 2204 O O . ARG C 1 125 ? -4.582 9.635 -13.606 1.00 83.81 120 ARG C O 1
ATOM 2212 N N . LEU C 1 126 ? -4.084 10.798 -15.476 1.00 80.38 121 LEU C N 1
ATOM 2213 C CA . LEU C 1 126 ? -3.161 11.695 -14.764 1.00 79.24 121 LEU C CA 1
ATOM 2214 C C . LEU C 1 126 ? -3.929 12.636 -13.851 1.00 79.84 121 LEU C C 1
ATOM 2215 O O . LEU C 1 126 ? -3.488 12.929 -12.718 1.00 78.16 121 LEU C O 1
ATOM 2220 N N . TYR C 1 127 ? -5.115 13.026 -14.311 1.00 79.18 122 TYR C N 1
ATOM 2221 C CA . TYR C 1 127 ? -6.000 13.885 -13.541 1.00 82.00 122 TYR C CA 1
ATOM 2222 C C . TYR C 1 127 ? -6.596 13.155 -12.324 1.00 86.59 122 TYR C C 1
ATOM 2223 O O . TYR C 1 127 ? -6.930 13.792 -11.315 1.00 85.24 122 TYR C O 1
ATOM 2232 N N . GLY C 1 128 ? -6.704 11.824 -12.404 1.00 90.73 123 GLY C N 1
ATOM 2233 C CA . GLY C 1 128 ? -7.191 11.039 -11.273 1.00 91.55 123 GLY C CA 1
ATOM 2234 C C . GLY C 1 128 ? -8.243 9.974 -11.565 1.00 93.54 123 GLY C C 1
ATOM 2235 O O . GLY C 1 128 ? -8.656 9.240 -10.665 1.00 96.16 123 GLY C O 1
ATOM 2236 N N . TYR C 1 129 ? -8.706 9.899 -12.805 1.00 92.85 124 TYR C N 1
ATOM 2237 C CA . TYR C 1 129 ? -9.675 8.876 -13.176 1.00 95.75 124 TYR C CA 1
ATOM 2238 C C . TYR C 1 129 ? -9.025 7.490 -13.336 1.00 97.06 124 TYR C C 1
ATOM 2239 O O . TYR C 1 129 ? -8.936 6.960 -14.449 1.00 97.11 124 TYR C O 1
ATOM 2248 N N . THR C 1 130 ? -8.610 6.891 -12.222 1.00 97.81 125 THR C N 1
ATOM 2249 C CA . THR C 1 130 ? -7.831 5.652 -12.255 1.00 98.12 125 THR C CA 1
ATOM 2250 C C . THR C 1 130 ? -8.679 4.376 -12.325 1.00 102.29 125 THR C C 1
ATOM 2251 O O . THR C 1 130 ? -8.230 3.365 -12.887 1.00 103.55 125 THR C O 1
ATOM 2255 N N . GLU C 1 131 ? -9.897 4.420 -11.779 1.00 103.47 126 GLU C N 1
ATOM 2256 C CA . GLU C 1 131 ? -10.778 3.253 -11.804 1.00 104.75 126 GLU C CA 1
ATOM 2257 C C . GLU C 1 131 ? -11.363 3.048 -13.205 1.00 106.21 126 GLU C C 1
ATOM 2258 O O . GLU C 1 131 ? -11.945 3.975 -13.787 1.00 106.92 126 GLU C O 1
ATOM 2260 N N . GLU C 1 132 ? -11.196 1.832 -13.735 1.00 105.84 127 GLU C N 1
ATOM 2261 C CA . GLU C 1 132 ? -11.616 1.486 -15.095 1.00 106.07 127 GLU C CA 1
ATOM 2262 C C . GLU C 1 132 ? -12.802 0.513 -15.110 1.00 107.81 127 GLU C C 1
ATOM 2263 O O . GLU C 1 132 ? -13.924 0.870 -15.482 1.00 108.72 127 GLU C O 1
ATOM 2265 N N . ASP C 1 135 ? -17.130 0.067 -18.455 1.00 116.80 130 ASP C N 1
ATOM 2266 C CA . ASP C 1 135 ? -18.245 0.990 -18.635 1.00 120.34 130 ASP C CA 1
ATOM 2267 C C . ASP C 1 135 ? -17.754 2.418 -18.839 1.00 119.40 130 ASP C C 1
ATOM 2268 O O . ASP C 1 135 ? -18.451 3.233 -19.457 1.00 120.25 130 ASP C O 1
ATOM 2270 N N . GLY C 1 136 ? -16.556 2.707 -18.323 1.00 117.05 131 GLY C N 1
ATOM 2271 C CA . GLY C 1 136 ? -15.947 4.029 -18.430 1.00 115.71 131 GLY C CA 1
ATOM 2272 C C . GLY C 1 136 ? -14.729 4.224 -17.531 1.00 112.51 131 GLY C C 1
ATOM 2273 O O . GLY C 1 136 ? -14.096 3.240 -17.143 1.00 114.33 131 GLY C O 1
ATOM 2274 N N . LEU C 1 137 ? -14.391 5.479 -17.209 1.00 108.41 132 LEU C N 1
ATOM 2275 C CA . LEU C 1 137 ? -13.256 5.800 -16.316 1.00 102.63 132 LEU C CA 1
ATOM 2276 C C . LEU C 1 137 ? -13.762 6.648 -15.147 1.00 102.90 132 LEU C C 1
ATOM 2277 O O . LEU C 1 137 ? -14.502 7.621 -15.339 1.00 101.24 132 LEU C O 1
ATOM 2279 N N . SER C 1 138 ? -13.336 6.298 -13.940 1.00 103.29 133 SER C N 1
ATOM 2280 C CA . SER C 1 138 ? -13.894 6.930 -12.756 1.00 106.95 133 SER C CA 1
ATOM 2281 C C . SER C 1 138 ? -12.841 7.210 -11.713 1.00 103.85 133 SER C C 1
ATOM 2282 O O . SER C 1 138 ? -11.780 6.592 -11.691 1.00 101.61 133 SER C O 1
ATOM 2285 N N . PHE C 1 139 ? -13.145 8.154 -10.841 1.00 105.32 134 PHE C N 1
ATOM 2286 C CA . PHE C 1 139 ? -12.362 8.309 -9.639 1.00 107.99 134 PHE C CA 1
ATOM 2287 C C . PHE C 1 139 ? -12.659 7.112 -8.725 1.00 112.63 134 PHE C C 1
ATOM 2288 O O . PHE C 1 139 ? -13.749 6.519 -8.797 1.00 114.68 134 PHE C O 1
ATOM 2296 N N . PRO C 1 140 ? -11.684 6.733 -7.873 1.00 114.14 135 PRO C N 1
ATOM 2297 C CA . PRO C 1 140 ? -11.966 5.676 -6.892 1.00 118.94 135 PRO C CA 1
ATOM 2298 C C . PRO C 1 140 ? -13.060 6.159 -5.945 1.00 125.08 135 PRO C C 1
ATOM 2299 O O . PRO C 1 140 ? -13.108 7.359 -5.661 1.00 125.23 135 PRO C O 1
ATOM 2303 N N . GLU C 1 141 ? -13.906 5.259 -5.445 1.00 129.88 136 GLU C N 1
ATOM 2304 C CA . GLU C 1 141 ? -14.998 5.664 -4.558 1.00 132.31 136 GLU C CA 1
ATOM 2305 C C . GLU C 1 141 ? -14.440 6.260 -3.262 1.00 131.60 136 GLU C C 1
ATOM 2306 O O . GLU C 1 141 ? -15.119 7.034 -2.578 1.00 132.55 136 GLU C O 1
ATOM 2308 N N . GLY C 1 142 ? -13.206 5.866 -2.939 1.00 130.23 137 GLY C N 1
ATOM 2309 C CA . GLY C 1 142 ? -12.469 6.344 -1.779 1.00 130.24 137 GLY C CA 1
ATOM 2310 C C . GLY C 1 142 ? -11.850 7.740 -1.822 1.00 130.30 137 GLY C C 1
ATOM 2311 O O . GLY C 1 142 ? -11.558 8.312 -0.769 1.00 131.98 137 GLY C O 1
ATOM 2312 N N . GLN C 1 143 ? -11.617 8.286 -3.018 1.00 127.81 138 GLN C N 1
ATOM 2313 C CA . GLN C 1 143 ? -11.098 9.655 -3.143 1.00 122.37 138 GLN C CA 1
ATOM 2314 C C . GLN C 1 143 ? -12.261 10.652 -3.176 1.00 122.74 138 GLN C C 1
ATOM 2315 O O . GLN C 1 143 ? -13.098 10.621 -4.087 1.00 123.46 138 GLN C O 1
ATOM 2317 N N . GLU C 1 144 ? -12.306 11.540 -2.183 1.00 121.67 139 GLU C N 1
ATOM 2318 C CA . GLU C 1 144 ? -13.443 12.443 -2.023 1.00 121.71 139 GLU C CA 1
ATOM 2319 C C . GLU C 1 144 ? -13.270 13.730 -2.825 1.00 119.85 139 GLU C C 1
ATOM 2320 O O . GLU C 1 144 ? -14.230 14.229 -3.417 1.00 122.03 139 GLU C O 1
ATOM 2322 N N . GLU C 1 145 ? -12.042 14.238 -2.885 1.00 114.54 140 GLU C N 1
ATOM 2323 C CA . GLU C 1 145 ? -11.754 15.434 -3.669 1.00 110.17 140 GLU C CA 1
ATOM 2324 C C . GLU C 1 145 ? -10.514 15.206 -4.527 1.00 105.41 140 GLU C C 1
ATOM 2325 O O . GLU C 1 145 ? -9.641 14.409 -4.159 1.00 103.99 140 GLU C O 1
ATOM 2327 N N . PRO C 1 146 ? -10.440 15.891 -5.685 1.00 101.76 141 PRO C N 1
ATOM 2328 C CA . PRO C 1 146 ? -9.249 15.780 -6.536 1.00 96.89 141 PRO C CA 1
ATOM 2329 C C . PRO C 1 146 ? -8.025 16.388 -5.853 1.00 94.67 141 PRO C C 1
ATOM 2330 O O . PRO C 1 146 ? -8.146 17.392 -5.133 1.00 97.81 141 PRO C O 1
ATOM 2334 N N . ASP C 1 147 ? -6.869 15.763 -6.055 1.00 91.46 142 ASP C N 1
ATOM 2335 C CA . ASP C 1 147 ? -5.593 16.322 -5.609 1.00 89.42 142 ASP C CA 1
ATOM 2336 C C . ASP C 1 147 ? -5.250 17.559 -6.434 1.00 86.68 142 ASP C C 1
ATOM 2337 O O . ASP C 1 147 ? -4.901 17.431 -7.619 1.00 87.29 142 ASP C O 1
ATOM 2342 N N . GLU C 1 148 ? -5.316 18.741 -5.819 1.00 83.79 143 GLU C N 1
ATOM 2343 C CA . GLU C 1 148 ? -5.043 19.985 -6.548 1.00 83.19 143 GLU C CA 1
ATOM 2344 C C . GLU C 1 148 ? -3.649 20.100 -7.185 1.00 76.06 143 GLU C C 1
ATOM 2345 O O . GLU C 1 148 ? -3.540 20.638 -8.288 1.00 75.68 143 GLU C O 1
ATOM 2351 N N . HIS C 1 149 ? -2.610 19.591 -6.514 1.00 65.73 144 HIS C N 1
ATOM 2352 C CA . HIS C 1 149 ? -1.236 19.717 -7.005 1.00 67.12 144 HIS C CA 1
ATOM 2353 C C . HIS C 1 149 ? -1.008 18.859 -8.231 1.00 66.71 144 HIS C C 1
ATOM 2354 O O . HIS C 1 149 ? -0.315 19.274 -9.164 1.00 64.13 144 HIS C O 1
ATOM 2361 N N . GLN C 1 150 ? -1.539 17.635 -8.180 1.00 67.66 145 GLN C N 1
ATOM 2362 C CA . GLN C 1 150 ? -1.451 16.661 -9.265 1.00 64.13 145 GLN C CA 1
ATOM 2363 C C . GLN C 1 150 ? -2.209 17.193 -10.471 1.00 67.63 145 GLN C C 1
ATOM 2364 O O . GLN C 1 150 ? -1.695 17.187 -11.598 1.00 67.00 145 GLN C O 1
ATOM 2370 N N . VAL C 1 151 ? -3.426 17.672 -10.225 1.00 69.45 146 VAL C N 1
ATOM 2371 C CA . VAL C 1 151 ? -4.273 18.217 -11.290 1.00 70.40 146 VAL C CA 1
ATOM 2372 C C . VAL C 1 151 ? -3.705 19.496 -11.917 1.00 71.75 146 VAL C C 1
ATOM 2373 O O . VAL C 1 151 ? -3.597 19.577 -13.155 1.00 70.22 146 VAL C O 1
ATOM 2377 N N . ALA C 1 152 ? -3.297 20.459 -11.079 1.00 70.74 147 ALA C N 1
ATOM 2378 C CA . ALA C 1 152 ? -2.760 21.736 -11.575 1.00 69.20 147 ALA C CA 1
ATOM 2379 C C . ALA C 1 152 ? -1.518 21.541 -12.462 1.00 68.35 147 ALA C C 1
ATOM 2380 O O . ALA C 1 152 ? -1.336 22.184 -13.497 1.00 66.48 147 ALA C O 1
ATOM 2382 N N . THR C 1 153 ? -0.672 20.626 -12.041 1.00 65.01 148 THR C N 1
ATOM 2383 C CA . THR C 1 153 ? 0.584 20.418 -12.726 1.00 66.84 148 THR C CA 1
ATOM 2384 C C . THR C 1 153 ? 0.339 19.694 -14.081 1.00 62.49 148 THR C C 1
ATOM 2385 O O . THR C 1 153 ? 1.026 19.971 -15.069 1.00 59.85 148 THR C O 1
ATOM 2389 N N . VAL C 1 154 ? -0.676 18.827 -14.150 1.00 60.93 149 VAL C N 1
ATOM 2390 C CA . VAL C 1 154 ? -1.027 18.202 -15.422 1.00 68.88 149 VAL C CA 1
ATOM 2391 C C . VAL C 1 154 ? -1.719 19.224 -16.331 1.00 70.21 149 VAL C C 1
ATOM 2392 O O . VAL C 1 154 ? -1.413 19.313 -17.531 1.00 70.08 149 VAL C O 1
ATOM 2396 N N . THR C 1 155 ? -2.633 20.004 -15.755 1.00 67.67 150 THR C N 1
ATOM 2397 C CA . THR C 1 155 ? -3.335 21.019 -16.525 1.00 69.13 150 THR C CA 1
ATOM 2398 C C . THR C 1 155 ? -2.351 21.983 -17.177 1.00 68.97 150 THR C C 1
ATOM 2399 O O . THR C 1 155 ? -2.481 22.288 -18.365 1.00 64.64 150 THR C O 1
ATOM 2403 N N . LEU C 1 156 ? -1.340 22.395 -16.406 1.00 66.41 151 LEU C N 1
ATOM 2404 C CA . LEU C 1 156 ? -0.283 23.286 -16.878 1.00 61.89 151 LEU C CA 1
ATOM 2405 C C . LEU C 1 156 ? 0.507 22.661 -18.009 1.00 60.36 151 LEU C C 1
ATOM 2406 O O . LEU C 1 156 ? 0.842 23.342 -18.982 1.00 64.51 151 LEU C O 1
ATOM 2411 N N . GLU C 1 157 ? 0.889 21.397 -17.856 1.00 58.70 152 GLU C N 1
ATOM 2412 C CA . GLU C 1 157 ? 1.614 20.728 -18.937 1.00 61.88 152 GLU C CA 1
ATOM 2413 C C . GLU C 1 157 ? 0.735 20.573 -20.196 1.00 64.10 152 GLU C C 1
ATOM 2414 O O . GLU C 1 157 ? 1.228 20.678 -21.326 1.00 63.37 152 GLU C O 1
ATOM 2420 N N . VAL C 1 158 ? -0.569 20.358 -20.006 1.00 66.38 153 VAL C N 1
ATOM 2421 C CA . VAL C 1 158 ? -1.473 20.227 -21.148 1.00 64.81 153 VAL C CA 1
ATOM 2422 C C . VAL C 1 158 ? -1.541 21.560 -21.873 1.00 68.48 153 VAL C C 1
ATOM 2423 O O . VAL C 1 158 ? -1.411 21.604 -23.103 1.00 71.02 153 VAL C O 1
ATOM 2427 N N . LEU C 1 159 ? -1.718 22.657 -21.132 1.00 65.89 154 LEU C N 1
ATOM 2428 C CA . LEU C 1 159 ? -1.806 23.961 -21.799 1.00 71.16 154 LEU C CA 1
ATOM 2429 C C . LEU C 1 159 ? -0.448 24.401 -22.384 1.00 71.98 154 LEU C C 1
ATOM 2430 O O . LEU C 1 159 ? -0.399 25.101 -23.410 1.00 70.16 154 LEU C O 1
ATOM 2435 N N . LEU C 1 160 ? 0.649 23.998 -21.740 1.00 69.75 155 LEU C N 1
ATOM 2436 C CA . LEU C 1 160 ? 1.974 24.313 -22.283 1.00 66.21 155 LEU C CA 1
ATOM 2437 C C . LEU C 1 160 ? 2.165 23.614 -23.627 1.00 62.56 155 LEU C C 1
ATOM 2438 O O . LEU C 1 160 ? 2.608 24.253 -24.591 1.00 61.70 155 LEU C O 1
ATOM 2443 N N . LEU C 1 161 ? 1.806 22.328 -23.706 1.00 61.14 156 LEU C N 1
ATOM 2444 C CA . LEU C 1 161 ? 1.952 21.574 -24.962 1.00 67.03 156 LEU C CA 1
ATOM 2445 C C . LEU C 1 161 ? 1.069 22.177 -26.059 1.00 71.84 156 LEU C C 1
ATOM 2446 O O . LEU C 1 161 ? 1.505 22.275 -27.218 1.00 72.07 156 LEU C O 1
ATOM 2451 N N . ARG C 1 162 ? -0.159 22.571 -25.698 1.00 72.81 157 ARG C N 1
ATOM 2452 C CA . ARG C 1 162 ? -1.064 23.245 -26.645 1.00 76.65 157 ARG C CA 1
ATOM 2453 C C . ARG C 1 162 ? -0.435 24.557 -27.110 1.00 77.62 157 ARG C C 1
ATOM 2454 O O . ARG C 1 162 ? -0.500 24.891 -28.282 1.00 81.00 157 ARG C O 1
ATOM 2462 N N . THR C 1 163 ? 0.204 25.286 -26.198 1.00 77.52 158 THR C N 1
ATOM 2463 C CA . THR C 1 163 ? 0.866 26.532 -26.590 1.00 80.02 158 THR C CA 1
ATOM 2464 C C . THR C 1 163 ? 2.005 26.248 -27.546 1.00 80.31 158 THR C C 1
ATOM 2465 O O . THR C 1 163 ? 2.207 26.979 -28.532 1.00 87.35 158 THR C O 1
ATOM 2469 N N . GLU C 1 164 ? 2.732 25.171 -27.272 1.00 73.61 159 GLU C N 1
ATOM 2470 C CA . GLU C 1 164 ? 3.880 24.821 -28.098 1.00 72.53 159 GLU C CA 1
ATOM 2471 C C . GLU C 1 164 ? 3.501 24.503 -29.524 1.00 71.22 159 GLU C C 1
ATOM 2472 O O . GLU C 1 164 ? 4.192 24.936 -30.444 1.00 71.82 159 GLU C O 1
ATOM 2478 N N . LEU C 1 165 ? 2.385 23.794 -29.702 1.00 71.63 160 LEU C N 1
ATOM 2479 C CA . LEU C 1 165 ? 1.865 23.443 -31.022 1.00 73.09 160 LEU C CA 1
ATOM 2480 C C . LEU C 1 165 ? 1.429 24.692 -31.778 1.00 75.12 160 LEU C C 1
ATOM 2481 O O . LEU C 1 165 ? 1.676 24.823 -32.974 1.00 79.87 160 LEU C O 1
ATOM 2486 N N . SER C 1 166 ? 0.784 25.623 -31.088 1.00 72.96 161 SER C N 1
ATOM 2487 C CA . SER C 1 166 ? 0.337 26.838 -31.750 1.00 74.07 161 SER C CA 1
ATOM 2488 C C . SER C 1 166 ? 1.496 27.695 -32.267 1.00 78.65 161 SER C C 1
ATOM 2489 O O . SER C 1 166 ? 1.382 28.305 -33.320 1.00 82.57 161 SER C O 1
ATOM 2492 N N . LEU C 1 167 ? 2.612 27.710 -31.538 1.00 78.33 162 LEU C N 1
ATOM 2493 C CA . LEU C 1 167 ? 3.771 28.510 -31.930 1.00 78.50 162 LEU C CA 1
ATOM 2494 C C . LEU C 1 167 ? 4.559 27.855 -33.083 1.00 80.90 162 LEU C C 1
ATOM 2495 O O . LEU C 1 167 ? 5.091 28.558 -33.965 1.00 81.36 162 LEU C O 1
ATOM 2500 N N . LEU C 1 168 ? 4.578 26.519 -33.105 1.00 79.03 163 LEU C N 1
ATOM 2501 C CA . LEU C 1 168 ? 5.275 25.790 -34.162 1.00 81.92 163 LEU C CA 1
ATOM 2502 C C . LEU C 1 168 ? 4.587 26.043 -35.490 1.00 82.62 163 LEU C C 1
ATOM 2503 O O . LEU C 1 168 ? 5.237 26.342 -36.490 1.00 81.24 163 LEU C O 1
ATOM 2508 N N . LEU C 1 169 ? 3.259 25.977 -35.464 1.00 85.61 164 LEU C N 1
ATOM 2509 C CA . LEU C 1 169 ? 2.428 26.265 -36.625 1.00 88.10 164 LEU C CA 1
ATOM 2510 C C . LEU C 1 169 ? 2.627 27.691 -37.130 1.00 90.62 164 LEU C C 1
ATOM 2511 O O . LEU C 1 169 ? 2.575 27.934 -38.340 1.00 94.55 164 LEU C O 1
ATOM 2516 N N . GLN C 1 170 ? 2.902 28.620 -36.218 1.00 87.73 165 GLN C N 1
ATOM 2517 C CA . GLN C 1 170 ? 3.031 30.015 -36.609 1.00 90.32 165 GLN C CA 1
ATOM 2518 C C . GLN C 1 170 ? 4.470 30.382 -37.024 1.00 91.57 165 GLN C C 1
ATOM 2519 O O . GLN C 1 170 ? 4.697 31.477 -37.548 1.00 92.50 165 GLN C O 1
ATOM 2525 N N . ASN C 1 171 ? 5.413 29.450 -36.833 1.00 93.99 166 ASN C N 1
ATOM 2526 C CA . ASN C 1 171 ? 6.864 29.730 -36.905 1.00 100.32 166 ASN C CA 1
ATOM 2527 C C . ASN C 1 171 ? 7.368 30.815 -35.934 1.00 104.26 166 ASN C C 1
ATOM 2528 O O . ASN C 1 171 ? 8.281 31.580 -36.285 1.00 108.09 166 ASN C O 1
ATOM 2533 N N . THR C 1 172 ? 6.785 30.871 -34.729 1.00 101.18 167 THR C N 1
ATOM 2534 C CA . THR C 1 172 ? 7.149 31.879 -33.727 1.00 101.28 167 THR C CA 1
ATOM 2535 C C . THR C 1 172 ? 7.832 31.280 -32.503 1.00 99.80 167 THR C C 1
ATOM 2536 O O . THR C 1 172 ? 8.232 32.004 -31.590 1.00 99.25 167 THR C O 1
ATOM 2540 N N . HIS C 1 173 ? 7.962 29.955 -32.503 1.00 97.83 168 HIS C N 1
ATOM 2541 C CA . HIS C 1 173 ? 8.620 29.222 -31.431 1.00 94.87 168 HIS C CA 1
ATOM 2542 C C . HIS C 1 173 ? 10.114 29.501 -31.436 1.00 99.22 168 HIS C C 1
ATOM 2543 O O . HIS C 1 173 ? 10.762 29.398 -32.484 1.00 102.71 168 HIS C O 1
ATOM 2550 N N . PRO C 1 174 ? 10.667 29.842 -30.259 1.00 99.99 169 PRO C N 1
ATOM 2551 C CA . PRO C 1 174 ? 12.094 30.125 -30.049 1.00 100.84 169 PRO C CA 1
ATOM 2552 C C . PRO C 1 174 ? 12.975 28.960 -30.473 1.00 99.51 169 PRO C C 1
ATOM 2553 O O . PRO C 1 174 ? 14.047 29.175 -31.059 1.00 102.25 169 PRO C O 1
ATOM 2557 N N . ARG C 1 175 ? 12.503 27.742 -30.214 1.00 94.89 170 ARG C N 1
ATOM 2558 C CA . ARG C 1 175 ? 13.245 26.542 -30.584 1.00 96.62 170 ARG C CA 1
ATOM 2559 C C . ARG C 1 175 ? 12.529 25.800 -31.720 1.00 98.85 170 ARG C C 1
ATOM 2560 O O . ARG C 1 175 ? 12.385 24.576 -31.691 1.00 99.23 170 ARG C O 1
ATOM 2562 N N . GLN C 1 176 ? 12.097 26.557 -32.724 1.00 98.41 171 GLN C N 1
ATOM 2563 C CA . GLN C 1 176 ? 11.325 26.003 -33.829 1.00 101.19 171 GLN C CA 1
ATOM 2564 C C . GLN C 1 176 ? 12.026 24.851 -34.562 1.00 105.16 171 GLN C C 1
ATOM 2565 O O . GLN C 1 176 ? 11.370 23.886 -34.986 1.00 104.20 171 GLN C O 1
ATOM 2571 N N . GLN C 1 177 ? 13.344 24.955 -34.722 1.00 108.22 172 GLN C N 1
ATOM 2572 C CA . GLN C 1 177 ? 14.088 23.928 -35.437 1.00 108.65 172 GLN C CA 1
ATOM 2573 C C . GLN C 1 177 ? 14.203 22.647 -34.606 1.00 108.87 172 GLN C C 1
ATOM 2574 O O . GLN C 1 177 ? 14.036 21.545 -35.133 1.00 108.84 172 GLN C O 1
ATOM 2576 N N . ALA C 1 178 ? 14.441 22.795 -33.305 1.00 108.02 173 ALA C N 1
ATOM 2577 C CA . ALA C 1 178 ? 14.644 21.642 -32.436 1.00 107.44 173 ALA C CA 1
ATOM 2578 C C . ALA C 1 178 ? 13.360 20.848 -32.185 1.00 108.90 173 ALA C C 1
ATOM 2579 O O . ALA C 1 178 ? 13.411 19.660 -31.871 1.00 108.02 173 ALA C O 1
ATOM 2581 N N . LEU C 1 179 ? 12.211 21.503 -32.318 1.00 111.98 174 LEU C N 1
ATOM 2582 C CA . LEU C 1 179 ? 10.927 20.842 -32.086 1.00 112.10 174 LEU C CA 1
ATOM 2583 C C . LEU C 1 179 ? 10.402 20.175 -33.367 1.00 113.92 174 LEU C C 1
ATOM 2584 O O . LEU C 1 179 ? 9.497 19.338 -33.322 1.00 113.79 174 LEU C O 1
ATOM 2586 N N . GLU C 1 180 ? 10.985 20.538 -34.505 1.00 114.23 175 GLU C N 1
ATOM 2587 C CA . GLU C 1 180 ? 10.576 19.965 -35.778 1.00 114.23 175 GLU C CA 1
ATOM 2588 C C . GLU C 1 180 ? 11.535 18.861 -36.234 1.00 114.64 175 GLU C C 1
ATOM 2589 O O . GLU C 1 180 ? 11.578 17.770 -35.655 1.00 114.43 175 GLU C O 1
ATOM 2591 N N . ASP D 2 7 ? -20.979 19.355 -23.484 1.00 140.60 803 ASP D N 1
ATOM 2592 C CA . ASP D 2 7 ? -20.735 18.976 -22.095 1.00 139.97 803 ASP D CA 1
ATOM 2593 C C . ASP D 2 7 ? -19.821 17.741 -22.031 1.00 139.03 803 ASP D C 1
ATOM 2594 O O . ASP D 2 7 ? -19.899 16.853 -22.882 1.00 140.43 803 ASP D O 1
ATOM 2599 N N . LEU D 2 8 ? -18.963 17.696 -21.015 1.00 136.67 804 LEU D N 1
ATOM 2600 C CA . LEU D 2 8 ? -17.851 16.746 -20.958 1.00 134.47 804 LEU D CA 1
ATOM 2601 C C . LEU D 2 8 ? -18.116 15.462 -20.174 1.00 138.87 804 LEU D C 1
ATOM 2602 O O . LEU D 2 8 ? -17.270 14.568 -20.150 1.00 136.50 804 LEU D O 1
ATOM 2607 N N . TYR D 2 9 ? -19.262 15.368 -19.516 1.00 146.82 805 TYR D N 1
ATOM 2608 C CA . TYR D 2 9 ? -19.472 14.273 -18.574 1.00 153.71 805 TYR D CA 1
ATOM 2609 C C . TYR D 2 9 ? -20.577 13.289 -18.940 1.00 165.31 805 TYR D C 1
ATOM 2610 O O . TYR D 2 9 ? -20.987 12.476 -18.110 1.00 165.14 805 TYR D O 1
ATOM 2619 N N . GLY D 2 10 ? -21.060 13.371 -20.177 1.00 177.06 806 GLY D N 1
ATOM 2620 C CA . GLY D 2 10 ? -22.075 12.448 -20.655 1.00 187.47 806 GLY D CA 1
ATOM 2621 C C . GLY D 2 10 ? -21.571 11.014 -20.701 1.00 193.69 806 GLY D C 1
ATOM 2622 O O . GLY D 2 10 ? -21.126 10.537 -21.742 1.00 195.41 806 GLY D O 1
#

Solvent-accessible surface area: 16447 Å² total; per-residue (Å²): 97,125,125,39,55,64,7,6,10,15,17,12,35,22,1,15,18,0,64,180,75,12,59,58,79,23,54,99,156,72,2,44,78,0,7,61,24,79,37,88,56,87,24,10,11,36,39,5,67,3,48,160,6,24,50,79,23,34,87,64,119,64,73,98,24,15,81,57,1,19,58,0,1,48,15,0,11,94,0,0,36,41,0,6,31,141,159,87,35,202,165,25,81,19,2,92,19,107,2,86,44,0,128,74,17,0,47,56,10,126,26,1,83,76,4,0,70,45,2,18,0,56,88,112,48,140,47,2,1,42,9,19,104,52,48,71,102,6,42,68,11,32,0,0,4,0,0,1,1,0,9,3,6,57,12,3,2,38,20,22,60,117,112,89,10,86,101,40,91,53,39,72,86,119,139,23,19,74,89,74,148,50,20,109,60,4,11,59,10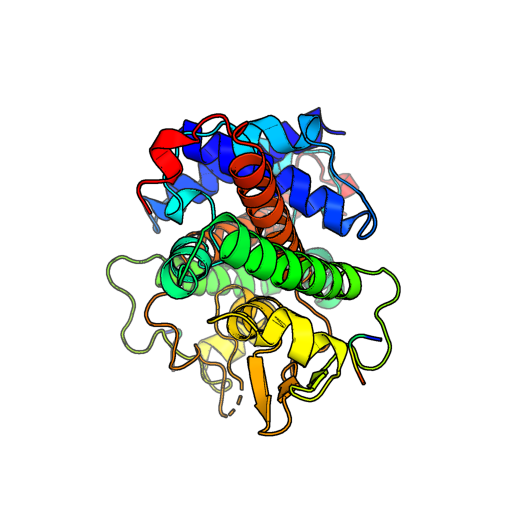,7,14,83,12,1,8,12,1,39,165,76,20,56,51,82,27,57,100,88,77,2,40,60,0,6,60,22,112,25,91,66,87,41,17,7,14,18,6,68,3,43,157,4,27,161,72,32,105,118,81,123,25,29,49,68,2,26,73,0,0,58,22,0,16,98,0,0,39,37,3,11,30,140,83,85,45,97,72,22,76,23,8,35,69,94,1,95,42,2,49,80,15,0,80,54,9,125,25,1,55,79,2,11,66,20,3,16,1,54,43,92,145,24,26,48,13,52,109,78,36,89,63,15,55,72,43,30,0,0,11,0,0,1,2,0,6,2,4,69,13,9,4,47,11,27,84,111,112,84,12,91,32,41,95,94,42,91,140,18,23,65

GO terms:
  GO:0005515 protein binding (F, IPI)
  GO:0004842 ubiquitin-protein transferase activity (F, IDA)
  GO:0042742 defense response to bacterium (P, IDA)
  GO:0043123 positive regulation of canonical NF-kappaB signal transduction (P, IDA)
  GO:0097039 protein linear polyubiquitination (P, IDA)
  GO:1903749 positive regulation of protein localization to mitochondrion (P, HMP)
  GO:0031625 ubiquitin protein ligase binding (F, IPI)
  GO:0061630 ubiquitin protein ligase activity (F, IDA)
  GO:0043130 ubiquitin binding (F, IDA)
  GO:1904417 positive regulation of xenophagy (P, IDA)
  GO:0071797 LUBAC complex (C, IDA)
  GO:0050852 T cell receptor signaling pathway (P, IDA)
  GO:0000209 protein polyubiquitination (P, IDA)
  GO:0061630 ubiquitin protein ligase activity (F, EXP)
  GO:0005829 cytosol (C, TAS)
  GO:0042802 identical protein binding (F, IPI)

InterPro domains:
  IPR001876 Zinc finger, RanBP2-type [PS01358] (304-323)
  IPR001876 Zinc finger, RanBP2-type [PS01358] (354-373)
  IPR001876 Zinc finger, RanBP2-type [PS01358] (413-432)
  IPR001876 Zinc finger, RanBP2-type [PS50199] (299-329)
  IPR001876 Zinc finger, RanBP2-type [PS50199] (350-379)
  IPR001876 Zinc finger, RanBP2-type [SM00547] (302-326)
  IPR001876 Zinc finger, RanBP2-type [SM00547] (352-376)
  IPR001876 Zinc fi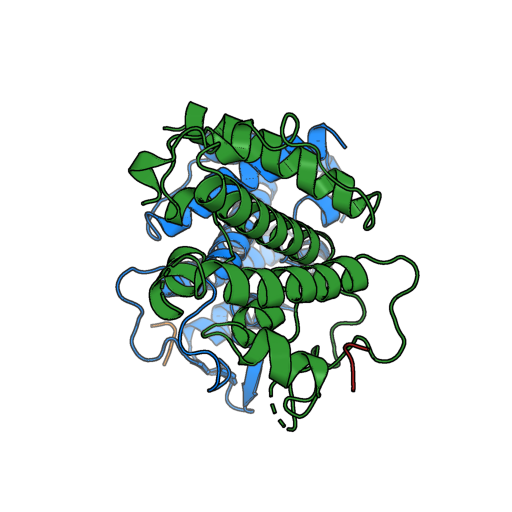nger, RanBP2-type [SM00547] (411-435)
  IPR002867 IBR domain [SM00647] (779-841)
  IPR002867 IBR domain [SM00647] (853-930)
  IPR013083 Zinc finger, RING/FYVE/PHD-type [G3DSA:3.30.40.10] (695-787)
  IPR015940 Ubiquitin-associated domain [PS50030] (564-615)
  IPR017907 Zinc finger, RING-type, conserved site [PS00518] (893-902)
  IPR018997 PUB domain [PF09409] (70-144)
  IPR026254 E3 ubiquitin-protein ligase RNF31-like [PTHR16004] (463-1064)
  IPR032065 E3 ubiquitin-protein ligase RNF31, UBA-like domain [PF16678] (483-627)
  IPR036339 PUB-like domain superfamily [SSF143503] (65-166)
  IPR036443 Zinc finger, RanBP2-type superfamily [SSF90209] (352-377)
  IPR040641 E3 ubiquitin-protein ligase RNF31, PUB domain [PF18486] (4-65)
  IPR041031 RNF31, C-terminal [PF18091] (941-1032)

Nearest PDB structures (foldseek):
  4p0a-assembly2_C  TM=1.006E+00  e=1.761E-24  Homo sapiens
  5ljn-assembly1_A  TM=9.949E-01  e=2.080E-21  Homo sapiens
  4p0b-assembly2_C  TM=9.931E-01  e=2.417E-21  Homo sapiens
  4juy-assembly1_A  TM=9.811E-01  e=2.091E-20  Homo sapiens
  5ljn-assembly2_B  TM=9.922E-01  e=4.691E-19  Homo sapiens

Radius of gyration: 20.91 Å; Cα contacts (8 Å, |Δi|>4): 468; chains: 4; bounding box: 46×50×64 Å